Protein AF-A0AAD7MWH5-F1 (afdb_monomer)

InterPro domains:
  IPR001680 WD40 repeat [PF00400] (53-90)
  IPR001680 WD40 repeat [PF00400] (101-133)
  IPR001680 WD40 repeat [PS50082] (58-99)
  IPR001680 WD40 repeat [PS50082] (101-142)
  IPR001680 WD40 repeat [SM00320] (51-90)
  IPR001680 WD40 repeat [SM00320] (94-133)
  IPR001680 WD40 repeat [SM00320] (177-216)
  IPR015943 WD40/YVTN repeat-like-containing domain superfamily [G3DSA:2.130.10.10] (1-97)
  IPR015943 WD40/YVTN repeat-like-containing domain superfamily [G3DSA:2.130.10.10] (98-245)
  IPR019775 WD40 repeat, conserved site [PS00678] (77-91)
  IPR020472 PAC1/LIS1-like, WD-40 repeat [PR00320] (77-91)
  IPR020472 PAC1/LIS1-like, WD-40 repeat [PR00320] (120-134)
  IPR020472 PAC1/LIS1-like, WD-40 repeat [PR00320] (203-217)
  IPR036322 WD40-repeat-containing domain superfamily [SSF50978] (20-236)

Sequence (245 aa):
MDFHRHSTASEAAFTYPINYRRIASVSTSDRNSKMVTSFTDFSMEISDTVTGQLIDRLLGHTDTVNSVAFSVDGTQLVSASSDMTVRLWDMEQVRTRGSPIRGHSGPVMGAAFSSCTRKIASTSLDETIRIWDAGSGNELMLLKQRIPNMGPISFCQEDSKLIFYEDSTLSIFDTETDGVVNIPTPENAGDVFAINWAPEGSLVVINSRDSVRVWNTESKTLVSERYFSNHRLHSFSSDGLRIAS

Radius of gyration: 19.92 Å; Cα contacts (8 Å, |Δi|>4): 648; chains: 1; bounding box: 65×64×47 Å

Nearest PDB structures (foldseek):
  8iw4-assembly1_B  TM=8.156E-01  e=6.076E-15  Homo sapiens
  8qo9-assembly1_F  TM=7.364E-01  e=1.056E-15  Homo sapiens
  3jcr-assembly1_L  TM=7.514E-01  e=7.512E-15  Homo sapiens
  5i2t-assembly1_A  TM=7.400E-01  e=1.850E-14  Saccharomyces cerevisiae
  8j6s-assembly1_L  TM=7.729E-01  e=9.577E-14  Homo sapiens

Secondary structure (DSSP, 8-state):
----------------------EEEEEEETTTTEEEEEETTS-EEEEETTT--EEEEE---SS-EEEEEE-TTSSEEEEEETTS-EEEEETTTTEE-SSPB---SS-EEEEEE-TTSSEEEEEETTSEEEEEETTT--EEEEEE-SSS-EEEEEE-TTSSEEEEEETTEEEEEETTTTEEEEEPPPTT---EEEEEE-TTSSEEEEEESSEEEEEETTTTEEEEEEE-SS----EEBTTS--EE-

Mean predicted aligned error: 9.16 Å

pLDDT: mean 80.54, std 17.55, range [29.27, 98.5]

Organism: NCBI:txid230809

Foldseek 3Di:
DDDDDDDDDDDDDPPPDPDPFDWQEKAAAPQVQWIWTFTQCQKIWIAGNPPRHTDDIEHDGPGGFNEKYAANNRQKMWIFFQSQWIWIAGPVVGYTDDDTQHDGPGGWNEWEAANVRQWMWTDGQSQWIFIAGNNPSHTPDIDHHPAGDWHYKYAQNVNQWIWTDTPQWIWIAGPVPRDIDIQHDPPCPAHWRDKDAALVRQWIWTDHQFKIWIAGPVVSDTPDMDTDPDRDDWYAHNNRPDIDD

Solvent-accessible surface area (backbone atoms only — not comparable to full-atom values): 13197 Å² total; per-residue (Å²): 137,89,80,88,85,88,82,81,89,82,90,82,81,88,72,79,74,85,78,77,77,42,77,52,27,50,24,28,24,78,82,74,42,36,27,40,40,22,17,58,78,19,41,29,40,32,23,35,66,86,78,65,46,80,73,50,69,55,79,79,59,86,28,32,23,40,18,43,26,41,27,65,82,41,50,33,36,36,34,9,12,52,64,24,31,38,40,41,30,34,57,83,78,68,42,73,48,77,72,70,30,71,80,60,87,27,35,19,34,8,28,25,44,24,53,85,54,53,36,32,40,37,23,15,65,59,27,35,39,39,32,28,34,57,88,78,51,44,80,74,44,79,46,79,54,97,54,66,58,42,30,27,36,28,41,29,70,81,57,45,34,37,40,36,36,40,74,81,30,37,37,36,37,30,72,82,76,77,44,79,47,77,39,86,49,63,91,80,63,62,64,58,69,41,51,42,42,31,74,85,60,46,38,35,40,38,35,24,54,45,36,44,37,33,32,31,68,84,81,62,38,81,74,47,76,46,79,46,99,57,81,63,70,66,29,45,30,49,65,42,83,45,80,48,114

Structure (mmCIF, N/CA/C/O backbone):
data_AF-A0AAD7MWH5-F1
#
_entry.id   AF-A0AAD7MWH5-F1
#
loop_
_atom_site.group_PDB
_atom_site.id
_atom_site.type_symbol
_atom_site.label_atom_id
_atom_site.label_alt_id
_atom_site.label_comp_id
_atom_site.label_asym_id
_atom_site.label_entity_id
_atom_site.label_seq_id
_atom_site.pdbx_PDB_ins_code
_atom_site.Cartn_x
_atom_site.Cartn_y
_atom_site.Cartn_z
_atom_site.occupancy
_atom_site.B_iso_or_equiv
_atom_site.auth_seq_id
_atom_site.auth_comp_id
_atom_site.auth_asym_id
_atom_site.auth_atom_id
_atom_site.pdbx_PDB_model_num
ATOM 1 N N . MET A 1 1 ? 44.352 45.866 -9.955 1.00 33.88 1 MET A N 1
ATOM 2 C CA . MET A 1 1 ? 43.446 46.417 -10.975 1.00 33.88 1 MET A CA 1
ATOM 3 C C . MET A 1 1 ? 43.294 45.377 -12.059 1.00 33.88 1 MET A C 1
ATOM 5 O O . MET A 1 1 ? 44.291 44.824 -12.497 1.00 33.88 1 MET A O 1
ATOM 9 N N . ASP A 1 2 ? 42.035 45.157 -12.395 1.00 29.70 2 ASP A N 1
ATOM 10 C CA . ASP A 1 2 ? 41.495 44.608 -13.630 1.00 29.70 2 ASP A CA 1
ATOM 11 C C . ASP A 1 2 ? 41.488 43.108 -13.937 1.00 29.70 2 ASP A C 1
ATOM 13 O O . ASP A 1 2 ? 42.421 42.333 -13.752 1.00 29.70 2 ASP A O 1
ATOM 17 N N . PHE A 1 3 ? 40.279 42.780 -14.379 1.00 31.00 3 PHE A N 1
ATOM 18 C CA . PHE A 1 3 ? 39.606 41.534 -14.666 1.00 31.00 3 PHE A CA 1
ATOM 19 C C . PHE A 1 3 ? 39.794 41.120 -16.136 1.00 31.00 3 PHE A C 1
ATOM 21 O O . PHE A 1 3 ? 40.145 41.944 -16.977 1.00 31.00 3 PHE A O 1
ATOM 28 N N . HIS A 1 4 ? 39.340 39.886 -16.421 1.00 31.48 4 HIS A N 1
ATOM 29 C CA . HIS A 1 4 ? 38.854 39.362 -17.715 1.00 31.48 4 HIS A CA 1
ATOM 30 C C . HIS A 1 4 ? 39.941 38.844 -18.674 1.00 31.48 4 HIS A C 1
ATOM 32 O O . HIS A 1 4 ? 40.912 39.521 -18.955 1.00 31.48 4 HIS A O 1
ATOM 38 N N . ARG A 1 5 ? 39.869 37.637 -19.247 1.00 35.44 5 ARG A N 1
ATOM 39 C CA . ARG A 1 5 ? 38.767 36.736 -19.641 1.00 35.44 5 ARG A CA 1
ATOM 40 C C . ARG A 1 5 ? 39.335 35.311 -19.695 1.00 35.44 5 ARG A C 1
ATOM 42 O O . ARG A 1 5 ? 40.423 35.156 -20.225 1.00 35.44 5 ARG A O 1
ATOM 49 N N . HIS A 1 6 ? 38.556 34.289 -19.345 1.00 33.28 6 HIS A N 1
ATOM 50 C CA . HIS A 1 6 ? 38.530 33.073 -20.163 1.00 33.28 6 HIS A CA 1
ATOM 51 C C . HIS A 1 6 ? 37.113 32.504 -20.218 1.00 33.28 6 HIS A C 1
ATOM 53 O O . HIS A 1 6 ? 36.421 32.364 -19.214 1.00 33.28 6 HIS A O 1
ATOM 59 N N . SER A 1 7 ? 36.696 32.286 -21.459 1.00 36.31 7 SER A N 1
ATOM 60 C CA . SER A 1 7 ? 35.393 31.849 -21.928 1.00 36.31 7 SER A CA 1
ATOM 61 C C . SER A 1 7 ? 35.413 30.338 -22.154 1.00 36.31 7 SER A C 1
ATOM 63 O O . SER A 1 7 ? 36.351 29.832 -22.759 1.00 36.31 7 SER A O 1
ATOM 65 N N . THR A 1 8 ? 34.321 29.698 -21.726 1.00 34.22 8 THR A N 1
ATOM 66 C CA . THR A 1 8 ? 33.618 28.538 -22.316 1.00 34.22 8 THR A CA 1
ATOM 67 C C . THR A 1 8 ? 34.317 27.178 -22.473 1.00 34.22 8 THR A C 1
ATOM 69 O O . THR A 1 8 ? 35.089 26.963 -23.398 1.00 34.22 8 THR A O 1
ATOM 72 N N . ALA A 1 9 ? 33.834 26.256 -21.627 1.00 35.59 9 ALA A N 1
ATOM 73 C CA . ALA A 1 9 ? 33.312 24.909 -21.911 1.00 35.59 9 ALA A CA 1
ATOM 74 C C . ALA A 1 9 ? 34.219 23.830 -22.541 1.00 35.59 9 ALA A C 1
ATOM 76 O O . ALA A 1 9 ? 34.573 23.894 -23.711 1.00 35.59 9 ALA A O 1
ATOM 77 N N . SER A 1 10 ? 34.385 22.716 -21.817 1.00 30.84 10 SER A N 1
ATOM 78 C CA . SER A 1 10 ? 33.734 21.459 -22.225 1.00 30.84 10 SER A CA 1
ATOM 79 C C . SER A 1 10 ? 33.518 20.535 -21.021 1.00 30.84 10 SER A C 1
ATOM 81 O O . SER A 1 10 ? 34.362 20.430 -20.131 1.00 30.84 10 SER A O 1
ATOM 83 N N . GLU A 1 11 ? 32.325 19.946 -20.993 1.00 35.97 11 GLU A N 1
ATOM 84 C CA . GLU A 1 11 ? 31.853 18.909 -20.083 1.00 35.97 11 GLU A CA 1
ATOM 85 C C . GLU A 1 11 ? 32.693 17.632 -20.178 1.00 35.97 11 GLU A C 1
ATOM 87 O O . GLU A 1 11 ? 33.067 17.209 -21.269 1.00 35.97 11 GLU A O 1
ATOM 92 N N . ALA A 1 12 ? 32.895 16.971 -19.039 1.00 29.84 12 ALA A N 1
ATOM 93 C CA . ALA A 1 12 ? 32.342 15.639 -18.770 1.00 29.84 12 ALA A CA 1
ATOM 94 C C . ALA A 1 12 ? 32.958 15.103 -17.471 1.00 29.84 12 ALA A C 1
ATOM 96 O O . ALA A 1 12 ? 33.952 14.381 -17.478 1.00 29.84 12 ALA A O 1
ATOM 97 N N . ALA A 1 13 ? 32.349 15.442 -16.336 1.00 30.33 13 ALA A N 1
ATOM 98 C CA . ALA A 1 13 ? 32.537 14.677 -15.113 1.00 30.33 13 ALA A CA 1
ATOM 99 C C . ALA A 1 13 ? 31.318 13.762 -14.961 1.00 30.33 13 ALA A C 1
ATOM 101 O O . ALA A 1 13 ? 30.285 14.166 -14.431 1.00 30.33 13 ALA A O 1
ATOM 102 N N . PHE A 1 14 ? 31.423 12.526 -15.460 1.00 36.66 14 PHE A N 1
ATOM 103 C CA . PHE A 1 14 ? 30.533 11.444 -15.039 1.00 36.66 14 PHE A CA 1
ATOM 104 C C . PHE A 1 14 ? 30.852 11.103 -13.582 1.00 36.66 14 PHE A C 1
ATOM 106 O O . PHE A 1 14 ? 31.601 10.176 -13.282 1.00 36.66 14 PHE A O 1
ATOM 113 N N . THR A 1 15 ? 30.292 11.874 -12.660 1.00 29.27 15 THR A N 1
ATOM 114 C CA . THR A 1 15 ? 30.153 11.466 -11.263 1.00 29.27 15 THR A CA 1
ATOM 115 C C . THR A 1 15 ? 28.800 10.789 -11.131 1.00 29.27 15 THR A C 1
ATOM 117 O O . THR A 1 15 ? 27.782 11.456 -10.977 1.00 29.27 15 THR A O 1
ATOM 120 N N . TYR A 1 16 ? 28.781 9.458 -11.230 1.00 34.34 16 TYR A N 1
ATOM 121 C CA . TYR A 1 16 ? 27.647 8.668 -10.755 1.00 34.34 16 TYR A CA 1
ATOM 122 C C . TYR A 1 16 ? 27.524 8.911 -9.243 1.00 34.34 16 TYR A C 1
ATOM 124 O O . TYR A 1 16 ? 28.472 8.591 -8.517 1.00 34.34 16 TYR A O 1
ATOM 132 N N . PRO A 1 17 ? 26.425 9.498 -8.735 1.00 37.31 17 PRO A N 1
ATOM 133 C CA . PRO A 1 17 ? 26.238 9.624 -7.302 1.00 37.31 17 PRO A CA 1
ATOM 134 C C . PRO A 1 17 ? 26.076 8.223 -6.714 1.00 37.31 17 PRO A C 1
ATOM 136 O O . PRO A 1 17 ? 25.443 7.349 -7.304 1.00 37.31 17 PRO A O 1
ATOM 139 N N . ILE A 1 18 ? 26.668 8.006 -5.548 1.00 42.44 18 ILE A N 1
ATOM 140 C CA . ILE A 1 18 ? 26.538 6.785 -4.759 1.00 42.44 18 ILE A CA 1
ATOM 141 C C . ILE A 1 18 ? 25.042 6.597 -4.442 1.00 42.44 18 ILE A C 1
ATOM 143 O O . ILE A 1 18 ? 24.503 7.271 -3.566 1.00 42.44 18 ILE A O 1
ATOM 147 N N . ASN A 1 19 ? 24.357 5.726 -5.191 1.00 46.62 19 ASN A N 1
ATOM 148 C CA . ASN A 1 19 ? 22.944 5.403 -4.990 1.00 46.62 19 ASN A CA 1
ATOM 149 C C . ASN A 1 19 ? 22.777 4.647 -3.665 1.00 46.62 19 ASN A C 1
ATOM 151 O O . ASN A 1 19 ? 22.918 3.424 -3.612 1.00 46.62 19 ASN A O 1
ATOM 155 N N . TYR A 1 20 ? 22.453 5.360 -2.586 1.00 53.47 20 TYR A N 1
ATOM 156 C CA . TYR A 1 20 ? 21.911 4.731 -1.386 1.00 53.47 20 TYR A CA 1
ATOM 157 C C . TYR A 1 20 ? 20.500 4.245 -1.704 1.00 53.47 20 TYR A C 1
ATOM 159 O O . TYR A 1 20 ? 19.526 4.993 -1.634 1.00 53.47 20 TYR A O 1
ATOM 167 N N . ARG A 1 21 ? 20.407 2.977 -2.094 1.00 76.06 21 ARG A N 1
ATOM 168 C CA . ARG A 1 21 ? 19.153 2.270 -2.324 1.00 76.06 21 ARG A CA 1
ATOM 169 C C . ARG A 1 21 ? 18.437 2.077 -0.985 1.00 76.06 21 ARG A C 1
ATOM 171 O O . ARG A 1 21 ? 18.663 1.095 -0.280 1.00 76.06 21 ARG A O 1
ATOM 178 N N . ARG A 1 22 ? 17.636 3.067 -0.591 1.00 83.81 22 ARG A N 1
ATOM 179 C CA . ARG A 1 22 ? 16.904 3.069 0.677 1.00 83.81 22 ARG A CA 1
ATOM 180 C C . ARG A 1 22 ? 15.570 2.355 0.490 1.00 83.81 22 ARG A C 1
ATOM 182 O O . ARG A 1 22 ? 14.860 2.613 -0.478 1.00 83.81 22 ARG A O 1
ATOM 189 N N . ILE A 1 23 ? 15.235 1.482 1.436 1.00 85.19 23 ILE A N 1
ATOM 190 C CA . ILE A 1 23 ? 13.915 0.856 1.512 1.00 85.19 23 ILE A CA 1
ATOM 191 C C . ILE A 1 23 ? 12.903 1.919 1.941 1.00 85.19 23 ILE A C 1
ATOM 193 O O . ILE A 1 23 ? 13.122 2.623 2.931 1.00 85.19 23 ILE A O 1
ATOM 197 N N . ALA A 1 24 ? 11.822 2.037 1.180 1.00 85.38 24 ALA A N 1
ATOM 198 C CA . ALA A 1 24 ? 10.716 2.941 1.469 1.00 85.38 24 ALA A CA 1
ATOM 199 C C . ALA A 1 24 ? 9.560 2.201 2.156 1.00 85.38 24 ALA A C 1
ATOM 201 O O . ALA A 1 24 ? 9.047 2.675 3.165 1.00 85.38 24 ALA A O 1
ATOM 202 N N . SER A 1 25 ? 9.200 1.014 1.665 1.00 85.12 25 SER A N 1
ATOM 203 C CA . SER A 1 25 ? 8.112 0.205 2.211 1.00 85.12 25 SER A CA 1
ATOM 204 C C . SER A 1 25 ? 8.357 -1.285 1.977 1.00 85.12 25 SER A C 1
ATOM 206 O O . SER A 1 25 ? 9.122 -1.679 1.096 1.00 85.12 25 SER A O 1
ATOM 208 N N . VAL A 1 26 ? 7.715 -2.119 2.792 1.00 86.75 26 VAL A N 1
ATOM 209 C CA . VAL A 1 26 ? 7.732 -3.578 2.677 1.00 86.75 26 VAL A CA 1
ATOM 210 C C . VAL A 1 26 ? 6.315 -4.089 2.905 1.00 86.75 26 VAL A C 1
ATOM 212 O O . VAL A 1 26 ? 5.630 -3.607 3.808 1.00 86.75 26 VAL A O 1
ATOM 215 N N . SER A 1 27 ? 5.890 -5.092 2.140 1.00 87.25 27 SER A N 1
ATOM 216 C CA . SER A 1 27 ? 4.637 -5.823 2.353 1.00 87.25 27 SER A CA 1
ATOM 217 C C . SER A 1 27 ? 4.867 -7.321 2.179 1.00 87.25 27 SER A C 1
ATOM 219 O O . SER A 1 27 ? 5.649 -7.724 1.318 1.00 87.25 27 SER A O 1
ATOM 221 N N . THR A 1 28 ? 4.200 -8.153 2.977 1.00 86.25 28 THR A N 1
ATOM 222 C CA . THR A 1 28 ? 4.289 -9.615 2.888 1.00 86.25 28 THR A CA 1
ATOM 223 C C . THR A 1 28 ? 2.922 -10.243 2.646 1.00 86.25 28 THR A C 1
ATOM 225 O O . THR A 1 28 ? 1.895 -9.760 3.123 1.00 86.25 28 THR A O 1
ATOM 228 N N . SER A 1 29 ? 2.911 -11.347 1.902 1.00 86.50 29 SER A N 1
ATOM 229 C CA . SER A 1 29 ? 1.740 -12.194 1.720 1.00 86.50 29 SER A CA 1
ATOM 230 C C . SER A 1 29 ? 2.033 -13.594 2.240 1.00 86.50 29 SER A C 1
ATOM 232 O O . SER A 1 29 ? 2.882 -14.325 1.725 1.00 86.50 29 SER A O 1
ATOM 234 N N . ASP A 1 30 ? 1.274 -13.986 3.257 1.00 75.50 30 ASP A N 1
ATOM 235 C CA . ASP A 1 30 ? 1.414 -15.295 3.894 1.00 75.50 30 ASP A CA 1
ATOM 236 C C . ASP A 1 30 ? 0.888 -16.429 3.008 1.00 75.50 30 ASP A C 1
ATOM 238 O O . ASP A 1 30 ? 1.299 -17.579 3.155 1.00 75.50 30 ASP A O 1
ATOM 242 N N . ARG A 1 31 ? 0.013 -16.112 2.046 1.00 81.88 31 ARG A N 1
ATOM 243 C CA . ARG A 1 31 ? -0.599 -17.099 1.151 1.00 81.88 31 ARG A CA 1
ATOM 244 C C . ARG A 1 31 ? 0.391 -17.682 0.146 1.00 81.88 31 ARG A C 1
ATOM 246 O O . ARG A 1 31 ? 0.274 -18.848 -0.217 1.00 81.88 31 ARG A O 1
ATOM 253 N N . ASN A 1 32 ? 1.320 -16.865 -0.341 1.00 83.06 32 ASN A N 1
ATOM 254 C CA . ASN A 1 32 ? 2.271 -17.251 -1.385 1.00 83.06 32 ASN A CA 1
ATOM 255 C C . ASN A 1 32 ? 3.734 -17.167 -0.926 1.00 83.06 32 ASN A C 1
ATOM 257 O O . ASN A 1 32 ? 4.625 -17.343 -1.753 1.00 83.06 32 ASN A O 1
ATOM 261 N N . SER A 1 33 ? 3.970 -16.906 0.366 1.00 88.00 33 SER A N 1
ATOM 262 C CA . SER A 1 33 ? 5.303 -16.746 0.958 1.00 88.00 33 SER A CA 1
ATOM 263 C C . SER A 1 33 ? 6.164 -15.706 0.232 1.00 88.00 33 SER A C 1
ATOM 265 O O . SER A 1 33 ? 7.379 -15.853 0.144 1.00 88.00 33 SER A O 1
ATOM 267 N N . LYS A 1 34 ? 5.548 -14.639 -0.297 1.00 91.06 34 LYS A N 1
ATOM 268 C CA . LYS A 1 34 ? 6.260 -13.546 -0.971 1.00 91.06 34 LYS A CA 1
ATOM 269 C C . LYS A 1 34 ? 6.298 -12.290 -0.114 1.00 91.06 34 LYS A C 1
ATOM 271 O O . LYS A 1 34 ? 5.353 -11.950 0.594 1.00 91.06 34 LYS A O 1
ATOM 276 N N . MET A 1 35 ? 7.394 -11.565 -0.245 1.00 92.50 35 MET A N 1
ATOM 277 C CA . MET A 1 35 ? 7.607 -10.220 0.262 1.00 92.50 35 MET A CA 1
ATOM 278 C C . MET A 1 35 ? 7.880 -9.299 -0.917 1.00 92.50 35 MET A C 1
ATOM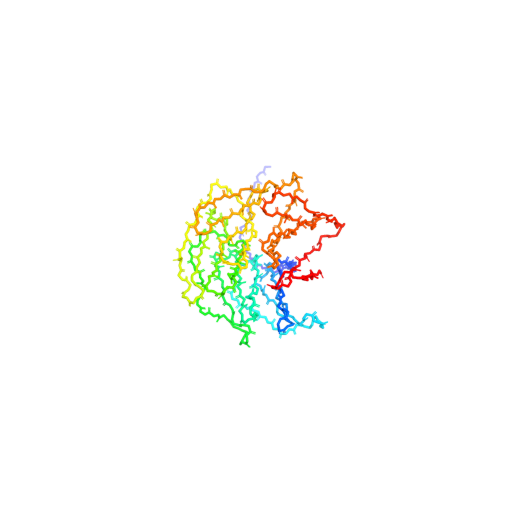 280 O O . MET A 1 35 ? 8.613 -9.680 -1.828 1.00 92.50 35 MET A O 1
ATOM 284 N N . VAL A 1 36 ? 7.331 -8.090 -0.890 1.00 93.94 36 VAL A N 1
ATOM 285 C CA . VAL A 1 36 ? 7.717 -7.018 -1.804 1.00 93.94 36 VAL A CA 1
ATOM 286 C C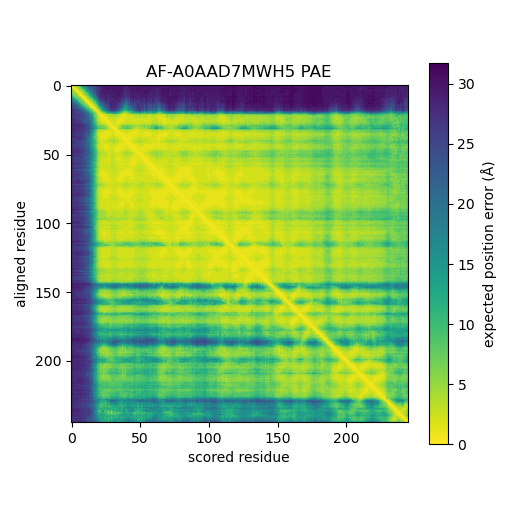 . VAL A 1 36 ? 8.346 -5.893 -1.011 1.00 93.94 36 VAL A C 1
ATOM 288 O O . VAL A 1 36 ? 7.750 -5.390 -0.063 1.00 93.94 36 VAL A O 1
ATOM 291 N N . THR A 1 37 ? 9.534 -5.491 -1.440 1.00 91.44 37 THR A N 1
ATOM 292 C CA . THR A 1 37 ? 10.278 -4.355 -0.899 1.00 91.44 37 THR A CA 1
ATOM 293 C C . THR A 1 37 ? 10.331 -3.265 -1.954 1.00 91.44 37 THR A C 1
ATOM 295 O O . THR A 1 37 ? 10.708 -3.531 -3.096 1.00 91.44 37 THR A O 1
ATOM 298 N N . SER A 1 38 ? 9.967 -2.042 -1.583 1.00 92.06 38 SER A N 1
ATOM 299 C CA . SER A 1 38 ? 10.018 -0.867 -2.448 1.00 92.06 38 SER A CA 1
ATOM 300 C C . SER A 1 38 ? 11.182 0.047 -2.081 1.00 92.06 38 SER A C 1
ATOM 302 O O . SER A 1 38 ? 11.616 0.098 -0.925 1.00 92.06 38 SER A O 1
ATOM 304 N N . PHE A 1 39 ? 11.700 0.772 -3.071 1.00 90.88 39 PHE A N 1
ATOM 305 C CA . PHE A 1 39 ? 12.936 1.532 -2.928 1.00 90.88 39 PHE A CA 1
ATOM 306 C C . PHE A 1 39 ? 12.819 2.970 -3.444 1.00 90.88 39 PHE A C 1
ATOM 308 O O . PHE A 1 39 ? 11.965 3.313 -4.268 1.00 90.88 39 PHE A O 1
ATOM 315 N N . THR A 1 40 ? 13.743 3.815 -2.985 1.00 89.62 40 THR A N 1
ATOM 316 C CA . THR A 1 40 ? 13.899 5.204 -3.451 1.00 89.62 40 THR A CA 1
ATOM 317 C C . THR A 1 40 ? 14.475 5.328 -4.860 1.00 89.62 40 THR A C 1
ATOM 319 O O . THR A 1 40 ? 14.466 6.415 -5.419 1.00 89.62 40 THR A O 1
ATOM 322 N N . ASP A 1 41 ? 14.961 4.233 -5.450 1.00 89.88 41 ASP A N 1
ATOM 323 C CA . ASP A 1 41 ? 15.450 4.167 -6.836 1.00 89.88 41 ASP A CA 1
ATOM 324 C C . ASP A 1 41 ? 14.374 3.693 -7.832 1.00 89.88 41 ASP A C 1
ATOM 326 O O . ASP A 1 41 ? 14.688 3.269 -8.943 1.00 89.88 41 ASP A O 1
ATOM 330 N N . PHE A 1 42 ? 13.104 3.757 -7.415 1.00 92.75 42 PHE A N 1
ATOM 331 C CA . PHE A 1 42 ? 11.904 3.510 -8.227 1.00 92.75 42 PHE A CA 1
ATOM 332 C C . PHE A 1 42 ? 11.644 2.019 -8.488 1.00 92.75 42 PHE A C 1
ATOM 334 O O . PHE A 1 42 ? 10.623 1.645 -9.070 1.00 92.75 42 PHE A O 1
ATOM 341 N N . SER A 1 43 ? 12.560 1.157 -8.041 1.00 91.94 43 SER A N 1
ATOM 342 C CA . SER A 1 43 ? 12.436 -0.288 -8.151 1.00 91.94 43 SER A CA 1
ATOM 343 C C . SER A 1 43 ? 11.593 -0.876 -7.021 1.00 91.94 43 SER A C 1
ATOM 345 O O . SER A 1 43 ? 11.455 -0.308 -5.932 1.00 91.94 43 SER A O 1
ATOM 347 N N . MET A 1 44 ? 11.059 -2.067 -7.277 1.00 95.81 44 MET A N 1
ATOM 348 C CA . MET A 1 44 ? 10.591 -2.967 -6.233 1.00 95.81 44 MET A CA 1
ATOM 349 C C . MET A 1 44 ? 11.135 -4.371 -6.487 1.00 95.81 44 MET A C 1
ATOM 351 O O . MET A 1 44 ? 11.293 -4.792 -7.636 1.00 95.81 44 MET A O 1
ATOM 355 N N . GLU A 1 45 ? 11.408 -5.101 -5.412 1.00 95.69 45 GLU A N 1
ATOM 356 C CA . GLU A 1 45 ? 11.908 -6.476 -5.449 1.00 95.69 45 GLU A CA 1
ATOM 357 C C . GLU A 1 45 ? 10.935 -7.420 -4.761 1.00 95.69 45 GLU A C 1
ATOM 359 O O . GLU A 1 45 ? 10.436 -7.121 -3.679 1.00 95.69 45 GLU A O 1
ATOM 364 N N . ILE A 1 46 ? 10.711 -8.573 -5.386 1.00 95.88 46 ILE A N 1
ATOM 365 C CA . ILE A 1 46 ? 9.949 -9.685 -4.832 1.00 95.88 46 ILE A CA 1
ATOM 366 C C . ILE A 1 46 ? 10.941 -10.686 -4.260 1.00 95.88 46 ILE A C 1
ATOM 368 O O . ILE A 1 46 ? 11.840 -11.125 -4.971 1.00 95.88 46 ILE A O 1
ATOM 372 N N . SER A 1 47 ? 10.770 -11.074 -3.003 1.00 94.06 47 SER A N 1
ATOM 373 C CA . SER A 1 47 ? 11.604 -12.075 -2.335 1.00 94.06 47 SER A CA 1
ATOM 374 C C . SER A 1 47 ? 10.746 -13.137 -1.657 1.00 94.06 47 SER A C 1
ATOM 376 O O . SER A 1 47 ? 9.596 -12.878 -1.312 1.00 94.06 47 SER A O 1
ATOM 378 N N . ASP A 1 48 ? 11.297 -14.325 -1.453 1.00 91.62 48 ASP A N 1
ATOM 379 C CA . ASP A 1 48 ? 10.666 -15.376 -0.656 1.00 91.62 48 ASP A CA 1
ATOM 380 C C . ASP A 1 48 ? 10.787 -15.052 0.845 1.00 91.62 48 ASP A C 1
ATOM 382 O O . ASP A 1 48 ? 11.865 -14.694 1.324 1.00 91.62 48 ASP A O 1
ATOM 386 N N . THR A 1 49 ? 9.691 -15.150 1.602 1.00 85.69 49 THR A N 1
ATOM 387 C CA . THR A 1 49 ? 9.650 -14.760 3.026 1.00 85.69 49 THR A CA 1
ATOM 388 C C . THR A 1 49 ? 10.384 -15.733 3.942 1.00 85.69 49 THR A C 1
ATOM 390 O O . THR A 1 49 ? 10.723 -15.365 5.065 1.00 85.69 49 THR A O 1
ATOM 393 N N . VAL A 1 50 ? 10.629 -16.966 3.492 1.00 87.25 50 VAL A N 1
ATOM 394 C CA . VAL A 1 50 ? 11.255 -18.020 4.302 1.00 87.25 50 VAL A CA 1
ATOM 395 C C . VAL A 1 50 ? 12.768 -18.025 4.105 1.00 87.25 50 VAL A C 1
ATOM 397 O O . VAL A 1 50 ? 13.532 -18.115 5.063 1.00 87.25 50 VAL A O 1
ATOM 400 N N . THR A 1 51 ? 13.207 -17.932 2.857 1.00 89.19 51 THR A N 1
ATOM 401 C CA . THR A 1 51 ? 14.610 -18.038 2.444 1.00 89.19 51 THR A CA 1
ATOM 402 C C . THR A 1 51 ? 15.276 -16.678 2.261 1.00 89.19 51 THR A C 1
ATOM 404 O O . THR A 1 51 ? 16.504 -16.599 2.264 1.00 89.19 51 THR A O 1
ATOM 407 N N . GLY A 1 52 ? 14.493 -15.608 2.079 1.00 85.81 52 GLY A N 1
ATOM 408 C CA . GLY A 1 52 ? 14.994 -14.277 1.730 1.00 85.81 52 GLY A CA 1
ATOM 409 C C . GLY A 1 52 ? 15.533 -14.175 0.301 1.00 85.81 52 GLY A C 1
ATOM 410 O O . GLY A 1 52 ? 16.151 -13.171 -0.049 1.00 85.81 52 GLY A O 1
ATOM 411 N N . GLN A 1 53 ? 15.345 -15.205 -0.530 1.00 91.69 53 GLN A N 1
ATOM 412 C CA . GLN A 1 53 ? 15.872 -15.222 -1.889 1.00 91.69 53 GLN A CA 1
ATOM 413 C C . GLN A 1 53 ? 15.090 -14.261 -2.792 1.00 91.69 53 GLN A C 1
ATOM 415 O O . GLN A 1 53 ? 13.860 -14.290 -2.813 1.00 91.69 53 GLN A O 1
ATOM 420 N N . LEU A 1 54 ? 15.807 -13.450 -3.579 1.00 94.56 54 LEU A N 1
ATOM 421 C CA . LEU A 1 54 ? 15.217 -12.620 -4.630 1.00 94.56 54 LEU A CA 1
ATOM 422 C C . LEU A 1 54 ? 14.562 -13.513 -5.696 1.00 94.56 54 LEU A C 1
ATOM 424 O O . LEU A 1 54 ? 15.229 -14.362 -6.289 1.00 94.56 54 LEU A O 1
ATOM 428 N N . ILE A 1 55 ? 13.274 -13.288 -5.942 1.00 95.19 55 ILE A N 1
ATOM 429 C CA . ILE A 1 55 ? 12.463 -13.987 -6.943 1.00 95.19 55 ILE A CA 1
ATOM 430 C C . ILE A 1 55 ? 12.429 -13.180 -8.242 1.00 95.19 55 ILE A C 1
ATOM 432 O O . ILE A 1 55 ? 12.733 -13.720 -9.300 1.00 95.19 55 ILE A O 1
ATOM 436 N N . ASP A 1 56 ? 12.046 -11.900 -8.170 1.00 95.69 56 ASP A N 1
ATOM 437 C CA . ASP A 1 56 ? 11.854 -11.054 -9.355 1.00 95.69 56 ASP A CA 1
ATOM 438 C C . ASP A 1 56 ? 11.848 -9.552 -9.008 1.00 95.69 56 ASP A C 1
ATOM 440 O O . ASP A 1 56 ? 11.974 -9.162 -7.842 1.00 95.69 56 ASP A O 1
ATOM 444 N N . ARG A 1 57 ? 11.686 -8.692 -10.019 1.00 94.44 57 ARG A N 1
ATOM 445 C CA . ARG A 1 57 ? 11.597 -7.232 -9.904 1.00 94.44 57 ARG A CA 1
ATOM 446 C C . ARG A 1 57 ? 10.341 -6.692 -10.570 1.00 94.44 57 ARG A C 1
ATOM 448 O O . ARG A 1 57 ? 10.007 -7.057 -11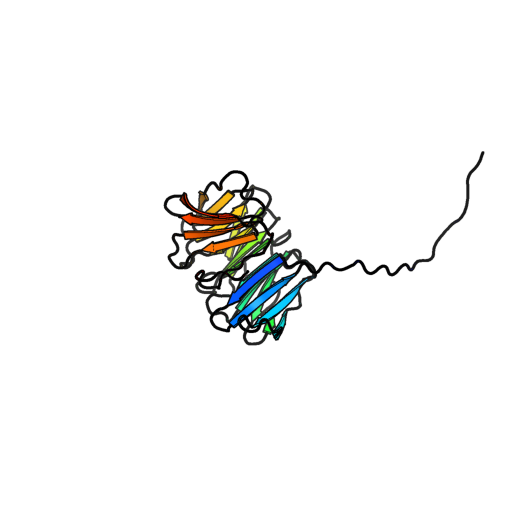.691 1.00 94.44 57 ARG A O 1
ATOM 455 N N . LEU A 1 58 ? 9.700 -5.729 -9.915 1.00 95.81 58 LEU A N 1
ATOM 456 C CA . LEU A 1 58 ? 8.606 -4.960 -10.503 1.00 95.81 58 LEU A CA 1
ATOM 457 C C . LEU A 1 58 ? 9.150 -3.598 -10.940 1.00 95.81 58 LEU A C 1
ATOM 459 O O . LEU A 1 58 ? 9.612 -2.803 -10.119 1.00 95.81 58 LEU A O 1
ATOM 463 N N . LEU A 1 59 ? 9.117 -3.347 -12.249 1.00 93.62 59 LEU A N 1
ATOM 464 C CA . LEU A 1 59 ? 9.623 -2.124 -12.869 1.00 93.62 59 LEU A CA 1
ATOM 465 C C . LEU A 1 59 ? 8.480 -1.357 -13.530 1.00 93.62 59 LEU A C 1
ATOM 467 O O . LEU A 1 59 ? 7.585 -1.946 -14.136 1.00 93.62 59 LEU A O 1
ATOM 471 N N . GLY A 1 60 ? 8.523 -0.030 -13.442 1.00 93.94 60 GLY A N 1
ATOM 472 C CA . GLY A 1 60 ? 7.589 0.821 -14.173 1.00 93.94 60 GLY A CA 1
ATOM 473 C C . GLY A 1 60 ? 7.368 2.195 -13.558 1.00 93.94 60 GLY A C 1
ATOM 474 O O . GLY A 1 60 ? 7.060 3.119 -14.309 1.00 93.94 60 GLY A O 1
ATOM 475 N N . HIS A 1 61 ? 7.516 2.338 -12.238 1.00 97.38 61 HIS A N 1
ATOM 476 C CA . HIS A 1 61 ? 7.519 3.651 -11.596 1.00 97.38 61 HIS A CA 1
ATOM 477 C C . HIS A 1 61 ? 8.711 4.488 -12.068 1.00 97.38 61 HIS A C 1
ATOM 479 O O . HIS A 1 61 ? 9.763 3.947 -12.413 1.00 97.38 61 HIS A O 1
ATOM 485 N N . THR A 1 62 ? 8.522 5.805 -12.115 1.00 97.06 62 THR A N 1
ATOM 486 C CA . THR A 1 62 ? 9.546 6.759 -12.586 1.00 97.06 62 THR A CA 1
ATOM 487 C C . THR A 1 62 ? 10.075 7.664 -11.479 1.00 97.06 62 THR A C 1
ATOM 489 O O . THR A 1 62 ? 10.856 8.567 -11.758 1.00 97.06 62 THR A O 1
ATOM 492 N N . ASP A 1 63 ? 9.626 7.439 -10.247 1.00 96.75 63 ASP A N 1
ATOM 493 C CA . ASP A 1 63 ? 10.097 8.104 -9.038 1.00 96.75 63 ASP A CA 1
ATOM 494 C C . ASP A 1 63 ? 9.932 7.149 -7.834 1.00 96.75 63 ASP A C 1
ATOM 496 O O . ASP A 1 63 ? 9.470 6.012 -7.983 1.00 96.75 63 ASP A O 1
ATOM 500 N N . THR A 1 64 ? 10.340 7.585 -6.642 1.00 94.31 64 THR A N 1
ATOM 501 C CA . THR A 1 64 ? 10.360 6.814 -5.392 1.00 94.31 64 THR A CA 1
ATOM 502 C C . THR A 1 64 ? 9.050 6.067 -5.191 1.00 94.31 64 THR A C 1
ATOM 504 O O . THR A 1 64 ? 7.974 6.654 -5.309 1.00 94.31 64 THR A O 1
ATOM 507 N N . VAL A 1 65 ? 9.129 4.775 -4.869 1.00 95.81 65 VAL A N 1
ATOM 508 C CA . VAL A 1 65 ? 7.946 3.971 -4.544 1.00 95.81 65 VAL A CA 1
ATOM 509 C C . VAL A 1 65 ? 7.719 4.029 -3.038 1.00 95.81 65 VAL A C 1
ATOM 511 O O . VAL A 1 65 ? 8.324 3.271 -2.280 1.00 95.81 65 VAL A O 1
ATOM 514 N N . ASN A 1 66 ? 6.864 4.955 -2.609 1.00 92.44 66 ASN A N 1
ATOM 515 C CA . ASN A 1 66 ? 6.649 5.297 -1.204 1.00 92.44 66 ASN A CA 1
ATOM 516 C C . ASN A 1 66 ? 5.943 4.190 -0.414 1.00 92.44 66 ASN A C 1
ATOM 518 O O . ASN A 1 66 ? 6.207 4.023 0.773 1.00 92.44 66 ASN A O 1
ATOM 522 N N . SER A 1 67 ? 5.059 3.424 -1.057 1.00 93.31 67 SER A N 1
ATOM 523 C CA . SER A 1 67 ? 4.239 2.416 -0.382 1.00 93.31 67 SER A CA 1
ATOM 524 C C . SER A 1 67 ? 3.923 1.241 -1.302 1.00 93.31 67 SER A C 1
ATOM 526 O O . SER A 1 67 ? 3.713 1.425 -2.504 1.00 93.31 67 SER A O 1
ATOM 528 N N . VAL A 1 68 ? 3.896 0.039 -0.724 1.00 94.19 68 VAL A N 1
ATOM 529 C CA . VAL A 1 68 ? 3.420 -1.195 -1.357 1.00 94.19 68 VAL A CA 1
ATOM 530 C C . VAL A 1 68 ? 2.493 -1.945 -0.408 1.00 94.19 68 VAL A C 1
ATOM 532 O O . VAL A 1 68 ? 2.744 -1.982 0.795 1.00 94.19 68 VAL A O 1
ATOM 535 N N . ALA A 1 69 ? 1.448 -2.571 -0.945 1.00 92.19 69 ALA A N 1
ATOM 536 C CA . ALA A 1 69 ? 0.532 -3.402 -0.170 1.00 92.19 69 ALA A CA 1
ATOM 537 C C . ALA A 1 69 ? 0.018 -4.584 -0.999 1.00 92.19 69 ALA A C 1
ATOM 539 O O . ALA A 1 69 ? -0.473 -4.411 -2.118 1.00 92.19 69 ALA A O 1
ATOM 540 N N . PHE A 1 70 ? 0.118 -5.793 -0.448 1.00 91.50 70 PHE A N 1
ATOM 541 C CA . PHE A 1 70 ? -0.547 -6.968 -1.005 1.00 91.50 70 PHE A CA 1
ATOM 542 C C . PHE A 1 70 ? -2.062 -6.891 -0.812 1.00 91.50 70 PHE A C 1
ATOM 544 O O . PHE A 1 70 ? -2.554 -6.371 0.189 1.00 91.50 70 PHE A O 1
ATOM 551 N N . SER A 1 71 ? -2.809 -7.457 -1.756 1.00 90.50 71 SER A N 1
ATOM 552 C CA . SER A 1 71 ? -4.200 -7.825 -1.513 1.00 90.50 71 SER A CA 1
ATOM 553 C C . SER A 1 71 ? -4.272 -8.954 -0.479 1.00 90.50 71 SER A C 1
ATOM 555 O O . SER A 1 71 ? -3.348 -9.760 -0.359 1.00 90.50 71 SER A O 1
ATOM 557 N N . VAL A 1 72 ? -5.391 -9.052 0.247 1.00 83.31 72 VAL A N 1
ATOM 558 C CA . VAL A 1 72 ? -5.611 -10.100 1.267 1.00 83.31 72 VAL A CA 1
ATOM 559 C C . VAL A 1 72 ? -5.441 -11.504 0.679 1.00 83.31 72 VAL A C 1
ATOM 561 O O . VAL A 1 72 ? -4.885 -12.400 1.310 1.00 83.31 72 VAL A O 1
ATOM 564 N N . ASP A 1 73 ? -5.883 -11.692 -0.563 1.00 86.06 73 ASP A N 1
ATOM 565 C CA . ASP A 1 73 ? -5.766 -12.954 -1.282 1.00 86.06 73 ASP A CA 1
ATOM 566 C C . ASP A 1 73 ? -4.362 -13.189 -1.881 1.00 86.06 73 ASP A C 1
ATOM 568 O O . ASP A 1 73 ? -4.129 -14.243 -2.465 1.00 86.06 73 ASP A O 1
ATOM 572 N N . GLY A 1 74 ? -3.426 -12.244 -1.754 1.00 89.12 74 GLY A N 1
ATOM 573 C CA . GLY A 1 74 ? -2.043 -12.342 -2.230 1.00 89.12 74 GLY A CA 1
ATOM 574 C C . GLY A 1 74 ? -1.869 -12.385 -3.751 1.00 89.12 74 GLY A C 1
ATOM 575 O O . GLY A 1 74 ? -0.742 -12.557 -4.221 1.00 89.12 74 GLY A O 1
ATOM 576 N N . THR A 1 75 ? -2.946 -12.261 -4.532 1.00 92.44 75 THR A N 1
ATOM 577 C CA . THR A 1 75 ? -2.887 -12.353 -6.003 1.00 92.44 75 THR A CA 1
ATOM 578 C C . THR A 1 75 ? -2.503 -11.027 -6.649 1.00 92.44 75 THR A C 1
ATOM 580 O O . THR A 1 75 ? -2.049 -10.999 -7.794 1.00 92.44 75 THR A O 1
ATOM 583 N N . GLN A 1 76 ? -2.639 -9.924 -5.913 1.00 94.31 76 GLN A N 1
ATOM 584 C CA . GLN A 1 76 ? -2.376 -8.581 -6.398 1.00 94.31 76 GLN A CA 1
ATOM 585 C C . GLN A 1 76 ? -1.485 -7.801 -5.437 1.00 94.31 76 GLN A C 1
ATOM 587 O O . GLN A 1 76 ? -1.430 -8.061 -4.234 1.00 94.31 76 GLN A O 1
ATOM 592 N N . LEU A 1 77 ? -0.811 -6.799 -5.987 1.00 95.81 77 LEU A N 1
ATOM 593 C CA . LEU A 1 77 ? -0.099 -5.779 -5.232 1.00 95.81 77 LEU A CA 1
ATOM 594 C C . LEU A 1 77 ? -0.544 -4.407 -5.735 1.00 95.81 77 LEU A C 1
ATOM 596 O O . LEU A 1 77 ? -0.765 -4.221 -6.934 1.00 95.81 77 LEU A O 1
ATOM 600 N N . VAL A 1 78 ? -0.650 -3.447 -4.825 1.00 97.31 78 VAL A N 1
ATOM 601 C CA . VAL A 1 78 ? -0.771 -2.030 -5.150 1.00 97.31 78 VAL A CA 1
ATOM 602 C C . VAL A 1 78 ? 0.492 -1.304 -4.711 1.00 97.31 78 VAL A C 1
ATOM 604 O O . VAL A 1 78 ? 1.059 -1.616 -3.665 1.00 97.31 78 VAL A O 1
ATOM 607 N N . SER A 1 79 ? 0.944 -0.346 -5.515 1.00 97.38 79 SER A N 1
ATOM 608 C CA . SER A 1 79 ? 2.056 0.540 -5.175 1.00 97.38 79 SER A CA 1
ATOM 609 C C . SER A 1 79 ? 1.696 2.007 -5.396 1.00 97.38 79 SER A C 1
ATOM 611 O O . SER A 1 79 ? 0.976 2.341 -6.337 1.00 97.38 79 SER A O 1
ATOM 613 N N . ALA A 1 80 ? 2.220 2.876 -4.534 1.00 97.88 80 ALA A N 1
ATOM 614 C CA . ALA A 1 80 ? 2.100 4.331 -4.605 1.00 97.88 80 ALA A CA 1
ATOM 615 C C . ALA A 1 80 ? 3.483 4.974 -4.735 1.00 97.88 80 ALA A C 1
ATOM 617 O O . ALA A 1 80 ? 4.446 4.526 -4.106 1.00 97.88 80 ALA A O 1
ATOM 618 N N . SER A 1 81 ? 3.583 6.025 -5.549 1.00 97.69 81 SER A N 1
ATOM 619 C CA . SER A 1 81 ? 4.863 6.643 -5.885 1.00 97.69 81 SER A CA 1
ATOM 620 C C . SER A 1 81 ? 4.808 8.165 -5.960 1.00 97.69 81 SER A C 1
ATOM 622 O O . SER A 1 81 ? 3.773 8.785 -6.226 1.00 97.69 81 SER A O 1
ATOM 624 N N . SER A 1 82 ? 5.982 8.767 -5.780 1.00 97.31 82 SER A N 1
ATOM 625 C CA . SER A 1 82 ? 6.231 10.182 -6.043 1.00 97.31 82 SER A CA 1
ATOM 626 C C . SER A 1 82 ? 6.022 10.576 -7.510 1.00 97.31 82 SER A C 1
ATOM 628 O O . SER A 1 82 ? 5.854 11.758 -7.792 1.00 97.31 82 SER A O 1
ATOM 630 N N . ASP A 1 83 ? 5.898 9.607 -8.427 1.00 98.12 83 ASP A N 1
ATOM 631 C CA . ASP A 1 83 ? 5.513 9.841 -9.826 1.00 98.12 83 ASP A CA 1
ATOM 632 C C . ASP A 1 83 ? 4.024 10.199 -10.015 1.00 98.12 83 ASP A C 1
ATOM 634 O O . ASP A 1 83 ? 3.540 10.298 -11.147 1.00 98.12 83 ASP A O 1
ATOM 638 N N . MET A 1 84 ? 3.313 10.422 -8.903 1.00 98.38 84 MET A N 1
ATOM 639 C CA . MET A 1 84 ? 1.899 10.800 -8.818 1.00 98.38 84 MET A CA 1
ATOM 640 C C . MET A 1 84 ? 0.937 9.695 -9.272 1.00 98.38 84 MET A C 1
ATOM 642 O O . MET A 1 84 ? -0.241 9.960 -9.526 1.00 98.38 84 MET A O 1
ATOM 646 N N . THR A 1 85 ? 1.416 8.453 -9.393 1.00 98.44 85 THR A N 1
ATOM 647 C CA . THR A 1 85 ? 0.593 7.317 -9.812 1.00 98.44 85 THR A CA 1
ATOM 648 C C . THR A 1 85 ? 0.429 6.271 -8.723 1.00 98.44 85 THR A C 1
ATOM 650 O O . THR A 1 85 ? 1.306 6.037 -7.886 1.00 98.44 85 THR A O 1
ATOM 653 N N . VAL A 1 86 ? -0.716 5.598 -8.797 1.00 98.50 86 VAL A N 1
ATOM 654 C CA . VAL A 1 86 ? -0.940 4.304 -8.160 1.00 98.50 86 VAL A CA 1
ATOM 655 C C . VAL A 1 86 ? -0.852 3.233 -9.242 1.00 98.50 86 VAL A C 1
ATOM 657 O O . VAL A 1 86 ? -1.354 3.418 -10.354 1.00 98.50 86 VAL A O 1
ATOM 660 N N . ARG A 1 87 ? -0.206 2.105 -8.956 1.00 98.19 87 ARG A N 1
ATOM 661 C CA . ARG A 1 87 ? -0.099 0.984 -9.900 1.00 98.19 87 ARG A CA 1
ATOM 662 C C . ARG A 1 87 ? -0.592 -0.305 -9.284 1.00 98.19 87 ARG A C 1
ATOM 664 O O . ARG A 1 87 ? -0.349 -0.566 -8.111 1.00 98.19 87 ARG A O 1
ATOM 671 N N . LEU A 1 88 ? -1.243 -1.110 -10.117 1.00 97.50 88 LEU A N 1
ATOM 672 C CA . LEU A 1 88 ? -1.657 -2.465 -9.789 1.00 97.50 88 LEU A CA 1
ATOM 673 C C . LEU A 1 88 ? -0.746 -3.475 -10.466 1.00 97.50 88 LEU A C 1
ATOM 675 O O . LEU A 1 88 ? -0.341 -3.299 -11.618 1.00 97.50 88 LEU A O 1
ATOM 679 N N . TRP A 1 89 ? -0.472 -4.555 -9.751 1.00 97.12 89 TRP A N 1
ATOM 680 C CA . TRP A 1 89 ? 0.381 -5.639 -10.204 1.00 97.12 89 TRP A CA 1
ATOM 681 C C . TRP A 1 89 ? -0.336 -6.965 -10.010 1.00 97.12 89 TRP A C 1
ATOM 683 O O . TRP A 1 89 ? -0.956 -7.203 -8.976 1.00 97.12 89 TRP A O 1
ATOM 693 N N . ASP A 1 90 ? -0.239 -7.815 -11.021 1.00 94.69 90 ASP A N 1
ATOM 694 C CA . ASP A 1 90 ? -0.599 -9.224 -10.956 1.00 94.69 90 ASP A CA 1
ATOM 695 C C . ASP A 1 90 ? 0.606 -9.988 -10.394 1.00 94.69 90 ASP A C 1
ATOM 697 O O . ASP A 1 90 ? 1.688 -9.966 -10.988 1.00 94.69 90 ASP A O 1
ATOM 701 N N . MET A 1 91 ? 0.430 -10.630 -9.238 1.00 94.31 91 MET A N 1
ATOM 702 C CA . MET A 1 91 ? 1.503 -11.318 -8.508 1.00 94.31 91 MET A CA 1
ATOM 703 C C . MET A 1 91 ? 1.626 -12.804 -8.860 1.00 94.31 91 MET A C 1
ATOM 705 O O . MET A 1 91 ? 2.586 -13.456 -8.426 1.00 94.31 91 MET A O 1
ATOM 709 N N . GLU A 1 92 ? 0.695 -13.337 -9.652 1.00 90.94 92 GLU A N 1
ATOM 710 C CA . GLU A 1 92 ? 0.819 -14.661 -10.265 1.00 90.94 92 GLU A CA 1
ATOM 711 C C . GLU A 1 92 ? 1.713 -14.585 -11.502 1.00 90.94 92 GLU A C 1
ATOM 713 O O . GLU A 1 92 ? 2.608 -15.410 -11.674 1.00 90.94 92 GLU A O 1
ATOM 718 N N . GLN A 1 93 ? 1.511 -13.557 -12.330 1.00 91.06 93 GLN A N 1
ATOM 719 C CA . GLN A 1 93 ? 2.233 -13.362 -13.591 1.00 91.06 93 GLN A CA 1
ATOM 720 C C . GLN A 1 93 ? 3.385 -12.356 -13.493 1.00 91.06 93 GLN A C 1
ATOM 722 O O . GLN A 1 93 ? 4.104 -12.172 -14.471 1.00 91.06 93 GLN A O 1
ATOM 727 N N . VAL A 1 94 ? 3.540 -11.704 -12.337 1.00 93.00 94 VAL A N 1
ATOM 728 C CA . VAL A 1 94 ? 4.593 -10.724 -12.027 1.00 93.00 94 VAL A CA 1
ATOM 729 C C . VAL A 1 94 ? 4.665 -9.620 -13.087 1.00 93.00 94 VAL A C 1
ATOM 731 O O . VAL A 1 94 ? 5.654 -9.429 -13.791 1.00 93.00 94 VAL A O 1
ATOM 734 N N . ARG A 1 95 ? 3.561 -8.886 -13.246 1.00 93.44 95 ARG A N 1
ATOM 735 C CA . ARG A 1 95 ? 3.465 -7.802 -14.239 1.00 93.44 95 ARG A CA 1
ATOM 736 C C . ARG A 1 95 ? 2.481 -6.720 -13.827 1.00 93.44 95 ARG A C 1
ATOM 738 O O . ARG A 1 95 ? 1.604 -6.951 -13.001 1.00 93.44 95 ARG A O 1
ATOM 745 N N . THR A 1 96 ? 2.581 -5.546 -14.446 1.00 94.50 96 THR A N 1
ATOM 746 C CA . THR A 1 96 ? 1.574 -4.489 -14.271 1.00 94.50 96 THR A CA 1
ATOM 747 C C . THR A 1 96 ? 0.211 -4.955 -14.775 1.00 94.50 96 THR A C 1
ATOM 749 O O . THR A 1 96 ? 0.092 -5.447 -15.901 1.00 94.50 96 THR A O 1
ATOM 752 N N . ARG A 1 97 ? -0.826 -4.740 -13.969 1.00 94.31 97 ARG A N 1
ATOM 753 C CA . ARG A 1 97 ? -2.225 -4.963 -14.327 1.00 94.31 97 ARG A CA 1
ATOM 754 C C . ARG A 1 97 ? -2.856 -3.627 -14.723 1.00 94.31 97 ARG A C 1
ATOM 756 O O . ARG A 1 97 ? -3.177 -2.807 -13.872 1.00 94.31 97 ARG A O 1
ATOM 763 N N . GLY A 1 98 ? -3.054 -3.435 -16.026 1.00 92.69 98 GLY A N 1
ATOM 764 C CA . GLY A 1 98 ? -3.623 -2.203 -16.578 1.00 92.69 98 GLY A CA 1
ATOM 765 C C . GLY A 1 98 ? -2.625 -1.042 -16.655 1.00 92.69 98 GLY A C 1
ATOM 766 O O . GLY A 1 98 ? -1.416 -1.216 -16.502 1.00 92.69 98 GLY A O 1
ATOM 767 N N . SER A 1 99 ? -3.140 0.149 -16.962 1.00 95.62 99 SER A N 1
ATOM 768 C CA . SER A 1 99 ? -2.359 1.392 -16.968 1.00 95.62 99 SER A CA 1
ATOM 769 C C . SER A 1 99 ? -2.220 1.969 -15.553 1.00 95.62 99 SER A C 1
ATOM 771 O O . SER A 1 99 ? -3.050 1.668 -14.698 1.00 95.62 99 SER A O 1
ATOM 773 N N . PRO A 1 100 ? -1.210 2.822 -15.291 1.00 97.50 100 PRO A N 1
ATOM 774 C CA . PRO A 1 100 ? -1.118 3.538 -14.022 1.00 97.50 100 PRO A CA 1
ATOM 775 C C . PRO A 1 100 ? -2.392 4.341 -13.754 1.00 97.50 100 PRO A C 1
ATOM 777 O O . PRO A 1 100 ? -2.875 5.052 -14.639 1.00 97.50 100 PRO A O 1
ATOM 780 N N . ILE A 1 101 ? -2.902 4.245 -12.531 1.00 98.44 101 ILE A N 1
ATOM 781 C CA . ILE A 1 101 ? -4.050 5.010 -12.056 1.00 98.44 101 ILE A CA 1
ATOM 782 C C . ILE A 1 101 ? -3.570 6.440 -11.803 1.00 98.44 101 ILE A C 1
ATOM 784 O O . ILE A 1 101 ? -2.605 6.669 -11.066 1.00 98.44 101 ILE A O 1
ATOM 788 N N . ARG A 1 102 ? -4.219 7.399 -12.468 1.00 97.75 102 ARG A N 1
ATOM 789 C CA . ARG A 1 102 ? -3.866 8.824 -12.453 1.00 97.75 102 ARG A CA 1
ATOM 790 C C . ARG A 1 102 ? -5.027 9.648 -11.916 1.00 97.75 102 ARG A C 1
ATOM 792 O O . ARG A 1 102 ? -6.183 9.340 -12.174 1.00 97.75 102 ARG A O 1
ATOM 799 N N . GLY A 1 103 ? -4.694 10.745 -11.248 1.00 97.00 103 GLY A N 1
ATOM 800 C CA . GLY A 1 103 ? -5.659 11.744 -10.791 1.00 97.00 103 GLY A CA 1
ATOM 801 C C . GLY A 1 103 ? -5.086 12.633 -9.696 1.00 97.00 103 GLY A C 1
ATOM 802 O O . GLY A 1 103 ? -5.412 13.819 -9.659 1.00 97.00 103 GLY A O 1
ATOM 803 N N . HIS A 1 104 ? -4.184 12.093 -8.871 1.00 97.69 104 HIS A N 1
ATOM 804 C CA . HIS A 1 104 ? -3.401 12.888 -7.931 1.00 97.69 104 HIS A CA 1
ATOM 805 C C . HIS A 1 104 ? -2.515 13.909 -8.653 1.00 97.69 104 HIS A C 1
ATOM 807 O O . HIS A 1 104 ? -1.949 13.619 -9.710 1.00 97.69 104 HIS A O 1
ATOM 813 N N . SER A 1 105 ? -2.400 15.104 -8.073 1.00 97.06 105 SER A N 1
ATOM 814 C CA . SER A 1 105 ? -1.559 16.202 -8.581 1.00 97.06 105 SER A CA 1
ATOM 815 C C . SER A 1 105 ? -0.264 16.390 -7.787 1.00 97.06 105 SER A C 1
ATOM 817 O O . SER A 1 105 ? 0.436 17.384 -7.966 1.00 97.06 105 SER A O 1
ATOM 819 N N . GLY A 1 106 ? 0.048 15.449 -6.899 1.00 96.44 106 GLY A N 1
ATOM 820 C CA . GLY A 1 106 ? 1.245 15.438 -6.071 1.00 96.44 106 GLY A CA 1
ATOM 821 C C . GLY A 1 106 ? 1.702 14.009 -5.771 1.00 96.44 106 GLY A C 1
ATOM 822 O O . GLY A 1 106 ? 1.005 13.051 -6.120 1.00 96.44 106 GLY A O 1
ATOM 823 N N . PRO A 1 107 ? 2.879 13.843 -5.139 1.00 96.38 107 PRO A N 1
ATOM 824 C CA . PRO A 1 107 ? 3.394 12.541 -4.726 1.00 96.38 107 PRO A CA 1
ATOM 825 C C . PRO A 1 107 ? 2.351 11.705 -3.983 1.00 96.38 107 PRO A C 1
ATOM 827 O O . PRO A 1 107 ? 1.687 12.212 -3.075 1.00 96.38 107 PRO A O 1
ATOM 830 N N . VAL A 1 108 ? 2.197 10.436 -4.362 1.00 97.56 108 VAL A N 1
ATOM 831 C CA . VAL A 1 108 ? 1.322 9.497 -3.652 1.00 97.56 108 VAL A CA 1
ATOM 832 C C . VAL A 1 108 ? 2.142 8.824 -2.559 1.00 97.56 108 VAL A C 1
ATOM 834 O O . VAL A 1 108 ? 3.170 8.204 -2.836 1.00 97.56 108 VAL A O 1
ATOM 837 N N . MET A 1 109 ? 1.703 8.977 -1.315 1.00 93.69 109 MET A N 1
ATOM 838 C CA . MET A 1 109 ? 2.456 8.581 -0.123 1.00 93.69 109 MET A CA 1
ATOM 839 C C . MET A 1 109 ? 2.064 7.190 0.371 1.00 93.69 109 MET A C 1
ATOM 841 O O . MET A 1 109 ? 2.918 6.440 0.836 1.00 93.69 109 MET A O 1
ATOM 845 N N . GLY A 1 110 ? 0.792 6.822 0.223 1.00 93.56 110 GLY A N 1
ATOM 846 C CA . GLY A 1 110 ? 0.261 5.532 0.641 1.00 93.56 110 GLY A CA 1
ATOM 847 C C . GLY A 1 110 ? -0.731 4.972 -0.368 1.00 93.56 110 GLY A C 1
ATOM 848 O O . GLY A 1 110 ? -1.446 5.729 -1.026 1.00 93.56 110 GLY A O 1
ATOM 849 N N . ALA A 1 111 ? -0.789 3.644 -0.471 1.00 95.56 111 ALA A N 1
ATOM 850 C CA . ALA A 1 111 ? -1.892 2.948 -1.119 1.00 95.56 111 ALA A CA 1
ATOM 851 C C . ALA A 1 111 ? -2.241 1.649 -0.385 1.00 95.56 111 ALA A C 1
ATOM 853 O O . ALA A 1 111 ? -1.355 0.950 0.101 1.00 95.56 111 ALA A O 1
ATOM 854 N N . ALA A 1 112 ? -3.530 1.314 -0.341 1.00 93.44 112 ALA A N 1
ATOM 855 C CA . ALA A 1 112 ? -4.026 0.094 0.288 1.00 93.44 112 ALA A CA 1
ATOM 856 C C . ALA A 1 112 ? -5.205 -0.503 -0.485 1.00 93.44 112 ALA A C 1
ATOM 858 O O . ALA A 1 112 ? -6.031 0.227 -1.038 1.00 93.44 112 ALA A O 1
ATOM 859 N N . PHE A 1 113 ? -5.298 -1.833 -0.484 1.00 91.88 113 PHE A N 1
ATOM 860 C CA . PHE A 1 113 ? -6.485 -2.543 -0.948 1.00 91.88 113 PHE A CA 1
ATOM 861 C C . PHE A 1 113 ? -7.561 -2.575 0.125 1.00 91.88 113 PHE A C 1
ATOM 863 O O . PHE A 1 113 ? -7.265 -2.704 1.311 1.00 91.88 113 PHE A O 1
ATOM 870 N N . SER A 1 114 ? -8.810 -2.544 -0.321 1.00 89.19 114 SER A N 1
ATOM 871 C CA . SER A 1 114 ? -9.929 -2.986 0.498 1.00 89.19 114 SER A CA 1
ATOM 872 C C . SER A 1 114 ? -9.882 -4.511 0.670 1.00 89.19 114 SER A C 1
ATOM 874 O O . SER A 1 114 ? -9.328 -5.228 -0.170 1.00 89.19 114 SER A O 1
ATOM 876 N N . SER A 1 115 ? -10.463 -5.024 1.747 1.00 82.31 115 SER A N 1
ATOM 877 C CA . SER A 1 115 ? -10.535 -6.450 2.084 1.00 82.31 115 SER A CA 1
ATOM 878 C C . SER A 1 115 ? -11.121 -7.303 0.959 1.00 82.31 115 SER A C 1
ATOM 880 O O . SER A 1 115 ? -10.600 -8.378 0.662 1.00 82.31 115 SER A O 1
ATOM 882 N N . CYS A 1 116 ? -12.156 -6.808 0.265 1.00 81.75 116 CYS A N 1
ATOM 883 C CA . CYS A 1 116 ? -12.742 -7.506 -0.878 1.00 81.75 116 CYS A CA 1
ATOM 884 C C . CYS A 1 116 ? -11.972 -7.279 -2.188 1.00 81.75 116 CYS A C 1
ATOM 886 O O . CYS A 1 116 ? -12.399 -7.758 -3.238 1.00 81.75 116 CYS A O 1
ATOM 888 N N . THR A 1 117 ? -10.842 -6.565 -2.151 1.00 84.44 117 THR A N 1
ATOM 889 C CA . THR A 1 117 ? -9.923 -6.280 -3.272 1.00 84.44 117 THR A CA 1
ATOM 890 C C . THR A 1 117 ? -10.538 -5.503 -4.440 1.00 84.44 117 THR A C 1
ATOM 892 O O . THR A 1 117 ? -9.922 -5.370 -5.497 1.00 84.44 117 THR A O 1
ATOM 895 N N . ARG A 1 118 ? -11.754 -4.968 -4.266 1.00 89.56 118 ARG A N 1
ATOM 896 C CA . ARG A 1 118 ? -12.469 -4.214 -5.310 1.00 89.56 118 ARG A CA 1
ATOM 897 C C . ARG A 1 118 ? -12.154 -2.727 -5.292 1.00 89.56 118 ARG A C 1
ATOM 899 O O . ARG A 1 118 ? -12.335 -2.073 -6.314 1.00 89.56 118 ARG A O 1
ATOM 906 N N . LYS A 1 119 ? -11.697 -2.195 -4.158 1.00 92.94 119 LYS A N 1
ATOM 907 C CA . LYS A 1 119 ? -11.329 -0.785 -4.024 1.00 92.94 119 LYS A CA 1
ATOM 908 C C . LYS A 1 119 ? -9.861 -0.634 -3.657 1.00 92.94 119 LYS A C 1
ATOM 910 O O . LYS A 1 119 ? -9.274 -1.498 -3.003 1.00 92.94 119 LYS A O 1
ATOM 915 N N . ILE A 1 120 ? -9.304 0.502 -4.050 1.00 95.44 120 ILE A N 1
ATOM 916 C CA . ILE A 1 120 ? -7.989 0.977 -3.620 1.00 95.44 120 ILE A CA 1
ATOM 917 C C . ILE A 1 120 ? -8.177 2.344 -2.986 1.00 95.44 120 ILE A C 1
ATOM 919 O O . ILE A 1 120 ? -8.931 3.152 -3.518 1.00 95.44 120 ILE A O 1
ATOM 923 N N . ALA A 1 121 ? -7.477 2.615 -1.894 1.00 95.06 121 ALA A N 1
ATOM 924 C CA . ALA A 1 121 ? -7.379 3.941 -1.306 1.00 95.06 121 ALA A CA 1
ATOM 925 C C . ALA A 1 121 ? -5.958 4.451 -1.467 1.00 95.06 121 ALA A C 1
ATOM 927 O O . ALA A 1 121 ? -5.015 3.670 -1.344 1.00 95.06 121 ALA A O 1
ATOM 928 N N . SER A 1 122 ? -5.805 5.746 -1.718 1.00 96.06 122 SER A N 1
ATOM 929 C CA . SER A 1 122 ? -4.500 6.392 -1.778 1.00 96.06 122 SER A CA 1
ATOM 930 C C . SER A 1 122 ? -4.498 7.752 -1.104 1.00 96.06 122 SER A C 1
ATOM 932 O O . SER A 1 122 ? -5.466 8.503 -1.201 1.00 96.06 122 SER A O 1
ATOM 934 N N . THR A 1 123 ? -3.386 8.060 -0.445 1.00 95.19 123 THR A N 1
ATOM 935 C CA . THR A 1 123 ? -3.086 9.352 0.179 1.00 95.19 123 THR A CA 1
ATOM 936 C C . THR A 1 123 ? -2.003 10.073 -0.610 1.00 95.19 123 THR A C 1
ATOM 938 O O . THR A 1 123 ? -1.073 9.442 -1.120 1.00 95.19 123 THR A O 1
ATOM 941 N N . SER A 1 124 ? -2.080 11.399 -0.702 1.00 94.94 124 SER A N 1
ATOM 942 C CA . SER A 1 124 ? -1.115 12.181 -1.476 1.00 94.94 124 SER A CA 1
ATOM 943 C C . SER A 1 124 ? -0.780 13.520 -0.831 1.00 94.94 124 SER A C 1
ATOM 945 O O . SER A 1 124 ? -1.583 14.111 -0.116 1.00 94.94 124 SER A O 1
ATOM 947 N N . LEU A 1 125 ? 0.413 14.032 -1.140 1.00 93.00 125 LEU A N 1
ATOM 948 C CA . LEU A 1 125 ? 0.813 15.401 -0.809 1.00 93.00 125 LEU A CA 1
ATOM 949 C C . LEU A 1 125 ? 0.016 16.473 -1.575 1.00 93.00 125 LEU A C 1
ATOM 951 O O . LEU A 1 125 ? 0.260 17.655 -1.367 1.00 93.00 125 LEU A O 1
ATOM 955 N N . ASP A 1 126 ? -0.928 16.089 -2.441 1.00 94.19 126 ASP A N 1
ATOM 956 C CA . ASP A 1 126 ? -1.948 17.001 -2.973 1.00 94.19 126 ASP A CA 1
ATOM 957 C C . ASP A 1 126 ? -3.110 17.277 -2.000 1.00 94.19 126 ASP A C 1
ATOM 959 O O . ASP A 1 126 ? -4.105 17.878 -2.403 1.00 94.19 126 ASP A O 1
ATOM 963 N N . GLU A 1 127 ? -2.973 16.847 -0.740 1.00 92.25 127 GLU A N 1
ATOM 964 C CA . GLU A 1 127 ? -3.943 17.038 0.348 1.00 92.25 127 GLU A CA 1
ATOM 965 C C . GLU A 1 127 ? -5.260 16.281 0.110 1.00 92.25 127 GLU A C 1
ATOM 967 O O . GLU A 1 127 ? -6.313 16.632 0.649 1.00 92.25 127 GLU A O 1
ATOM 972 N N . THR A 1 128 ? -5.229 15.221 -0.705 1.00 93.12 128 THR A N 1
ATOM 973 C CA . THR A 1 128 ? -6.411 14.400 -0.981 1.00 93.12 128 THR A CA 1
ATOM 974 C C . THR A 1 128 ? -6.220 12.930 -0.636 1.00 93.12 128 THR A C 1
ATOM 976 O O . THR A 1 128 ? -5.130 12.358 -0.739 1.00 93.12 128 THR A O 1
ATOM 979 N N . ILE A 1 129 ? -7.335 12.309 -0.254 1.00 93.69 129 ILE A N 1
ATOM 980 C CA . ILE A 1 129 ? -7.515 10.861 -0.246 1.00 93.69 129 ILE A CA 1
ATOM 981 C C . ILE A 1 129 ? -8.435 10.511 -1.406 1.00 93.69 129 ILE A C 1
ATOM 983 O O . ILE A 1 129 ? -9.492 11.122 -1.572 1.00 93.69 129 ILE A O 1
ATOM 987 N N . ARG A 1 130 ? -8.046 9.524 -2.208 1.00 95.12 130 ARG A N 1
ATOM 988 C CA . ARG A 1 130 ? -8.853 9.043 -3.333 1.00 95.12 130 ARG A CA 1
ATOM 989 C C . ARG A 1 130 ? -9.164 7.572 -3.179 1.00 95.12 130 ARG A C 1
ATOM 991 O O . ARG A 1 130 ? -8.302 6.798 -2.766 1.00 95.12 130 ARG A O 1
ATOM 998 N N . ILE A 1 131 ? -10.391 7.204 -3.534 1.00 95.12 131 ILE A N 1
ATOM 999 C CA . ILE A 1 131 ? -10.834 5.814 -3.626 1.00 95.12 131 ILE A CA 1
ATOM 1000 C C . ILE A 1 131 ? -11.060 5.480 -5.087 1.00 95.12 131 ILE A C 1
ATOM 1002 O O . ILE A 1 131 ? -11.753 6.210 -5.793 1.00 95.12 131 ILE A O 1
ATOM 1006 N N . TRP A 1 132 ? -10.508 4.357 -5.521 1.00 96.44 132 TRP A N 1
ATOM 1007 C CA . TRP A 1 132 ? -10.524 3.904 -6.904 1.00 96.44 132 TRP A CA 1
ATOM 1008 C C . TRP A 1 132 ? -11.210 2.552 -7.017 1.00 96.44 132 TRP A C 1
ATOM 1010 O O . TRP A 1 132 ? -11.108 1.721 -6.111 1.00 96.44 132 TRP A O 1
ATOM 1020 N N . ASP A 1 133 ? -11.845 2.305 -8.156 1.00 94.94 133 ASP A N 1
ATOM 1021 C CA . ASP A 1 133 ? -12.215 0.958 -8.572 1.00 94.94 133 ASP A CA 1
ATOM 1022 C C . ASP A 1 133 ? -10.951 0.201 -8.999 1.00 94.94 133 ASP A C 1
ATOM 1024 O O . ASP A 1 133 ? -10.221 0.643 -9.888 1.00 94.94 133 ASP A O 1
ATOM 1028 N N . ALA A 1 134 ? -10.675 -0.942 -8.373 1.00 92.50 134 ALA A N 1
ATOM 1029 C CA . ALA A 1 134 ? -9.467 -1.721 -8.645 1.00 92.50 134 ALA A CA 1
ATOM 1030 C C . ALA A 1 134 ? -9.488 -2.424 -10.012 1.00 92.50 134 ALA A C 1
ATOM 1032 O O . ALA A 1 134 ? -8.436 -2.772 -10.548 1.00 92.50 134 ALA A O 1
ATOM 1033 N N . GLY A 1 135 ? -10.671 -2.656 -10.585 1.00 92.81 135 GLY A N 1
ATOM 1034 C CA . GLY A 1 135 ? -10.819 -3.297 -11.888 1.00 92.81 135 GLY A CA 1
ATOM 1035 C C . GLY A 1 135 ? -10.584 -2.332 -13.046 1.00 92.81 135 GLY A C 1
ATOM 1036 O O . GLY A 1 135 ? -9.937 -2.704 -14.027 1.00 92.81 135 GLY A O 1
ATOM 1037 N N . SER A 1 136 ? -11.101 -1.108 -12.937 1.00 94.38 136 SER A N 1
ATOM 1038 C CA . SER A 1 136 ? -11.066 -0.114 -14.012 1.00 94.38 136 SER A CA 1
ATOM 1039 C C . SER A 1 136 ? -10.052 1.011 -13.799 1.00 94.38 136 SER A C 1
ATOM 1041 O O . SER A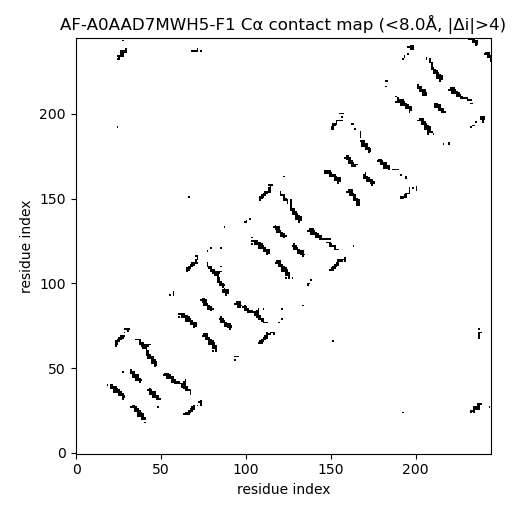 1 136 ? -9.705 1.687 -14.763 1.00 94.38 136 SER A O 1
ATOM 1043 N N . GLY A 1 137 ? -9.606 1.251 -12.562 1.00 94.62 137 GLY A N 1
ATOM 1044 C CA . GLY A 1 137 ? -8.775 2.402 -12.196 1.00 94.62 137 GLY A CA 1
ATOM 1045 C C . GLY A 1 137 ? -9.528 3.737 -12.164 1.00 94.62 137 GLY A C 1
ATOM 1046 O O . GLY A 1 137 ? -8.895 4.790 -12.143 1.00 94.62 137 GLY A O 1
ATOM 1047 N N . ASN A 1 138 ? -10.866 3.716 -12.186 1.00 96.44 138 ASN A N 1
ATOM 1048 C CA . ASN A 1 138 ? -11.672 4.937 -12.133 1.00 96.44 138 ASN A CA 1
ATOM 1049 C C . ASN A 1 138 ? -11.772 5.455 -10.700 1.00 96.44 138 ASN A C 1
ATOM 1051 O O . ASN A 1 138 ? -11.882 4.669 -9.761 1.00 96.44 138 ASN A O 1
ATOM 1055 N N . GLU A 1 139 ? -11.801 6.776 -10.540 1.00 96.94 139 GLU A N 1
ATOM 1056 C CA . GLU A 1 139 ? -12.088 7.399 -9.251 1.00 96.94 139 GLU A CA 1
ATOM 1057 C C . GLU A 1 139 ? -13.553 7.169 -8.857 1.00 96.94 139 GLU A C 1
ATOM 1059 O O . GLU A 1 139 ? -14.473 7.441 -9.630 1.00 96.94 139 GLU A O 1
ATOM 1064 N N . LEU A 1 140 ? -13.753 6.665 -7.643 1.00 93.75 140 LEU A N 1
ATOM 1065 C CA . LEU A 1 140 ? -15.054 6.460 -7.008 1.00 93.75 140 LEU A CA 1
ATOM 1066 C C . LEU A 1 140 ? -15.368 7.561 -5.992 1.00 93.75 140 LEU A C 1
ATOM 1068 O O . LEU A 1 140 ? -16.533 7.892 -5.793 1.00 93.75 140 LEU A O 1
ATOM 1072 N N . MET A 1 141 ? -14.343 8.094 -5.321 1.00 92.31 141 MET A N 1
ATOM 1073 C CA . MET A 1 141 ? -14.496 9.098 -4.269 1.00 92.31 141 MET A CA 1
ATOM 1074 C C . MET A 1 141 ? -13.231 9.946 -4.131 1.00 92.31 141 MET A C 1
ATOM 1076 O O . MET A 1 141 ? -12.117 9.433 -4.251 1.00 92.31 141 MET A O 1
ATOM 1080 N N . LEU A 1 142 ? -13.429 11.226 -3.813 1.00 93.00 142 LEU A N 1
ATOM 1081 C CA . LEU A 1 142 ? -12.387 12.202 -3.515 1.00 93.00 142 LEU A CA 1
ATOM 1082 C C . LEU A 1 142 ? -12.697 12.883 -2.181 1.00 93.00 142 LEU A C 1
ATOM 1084 O O . LEU A 1 142 ? -13.701 13.585 -2.061 1.00 93.00 142 LEU A O 1
ATOM 1088 N N . LEU A 1 143 ? -11.797 12.736 -1.216 1.00 89.75 143 LEU A N 1
ATOM 1089 C CA . LEU A 1 143 ? -11.853 13.405 0.076 1.00 89.75 143 LEU A CA 1
ATOM 1090 C C . LEU A 1 143 ? -10.728 14.442 0.142 1.00 89.75 143 LEU A C 1
ATOM 1092 O O . LEU A 1 143 ? -9.551 14.103 0.026 1.00 89.75 143 LEU A O 1
ATOM 1096 N N . LYS A 1 144 ? -11.092 15.718 0.298 1.00 87.81 144 LYS A N 1
ATOM 1097 C CA . LYS A 1 144 ? -10.131 16.821 0.429 1.00 87.81 144 LYS A CA 1
ATOM 1098 C C . LYS A 1 144 ? -9.851 17.085 1.897 1.00 87.81 144 LYS A C 1
ATOM 1100 O O . LYS A 1 144 ? -10.767 17.468 2.624 1.00 87.81 144 LYS A O 1
ATOM 1105 N N . GLN A 1 145 ? -8.596 16.944 2.292 1.00 78.31 145 GLN A N 1
ATOM 1106 C CA . GLN A 1 145 ? -8.123 17.370 3.598 1.00 78.31 145 GLN A CA 1
ATOM 1107 C C . GLN A 1 145 ? -7.614 18.810 3.517 1.00 78.31 145 GLN A C 1
ATOM 1109 O O . GLN A 1 145 ? -7.262 19.310 2.453 1.00 78.31 145 GLN A O 1
ATOM 1114 N N . ARG A 1 146 ? -7.663 19.523 4.644 1.00 66.69 146 ARG A N 1
ATOM 1115 C CA . ARG A 1 146 ? -7.149 20.903 4.772 1.00 66.69 146 ARG A CA 1
ATOM 1116 C C . ARG A 1 146 ? -5.802 20.952 5.491 1.00 66.69 146 ARG A C 1
ATOM 1118 O O . ARG A 1 146 ? -5.416 22.000 6.005 1.00 66.69 146 ARG A O 1
ATOM 1125 N N . ILE A 1 147 ? -5.154 19.801 5.596 1.00 65.69 147 ILE A N 1
ATOM 1126 C CA . ILE A 1 147 ? -3.995 19.568 6.438 1.00 65.69 147 ILE A CA 1
ATOM 1127 C C . ILE A 1 147 ? -2.876 19.044 5.527 1.00 65.69 147 ILE A C 1
ATOM 1129 O O . ILE A 1 147 ? -3.104 18.075 4.795 1.00 65.69 147 ILE A O 1
ATOM 1133 N N . PRO A 1 148 ? -1.706 19.707 5.501 1.00 67.06 148 PRO A N 1
ATOM 1134 C CA . PRO A 1 148 ? -0.565 19.231 4.733 1.00 67.06 148 PRO A CA 1
ATOM 1135 C C . PRO A 1 148 ? -0.030 17.916 5.327 1.00 67.06 148 PRO A C 1
ATOM 1137 O O . PRO A 1 148 ? -0.361 17.537 6.439 1.00 67.06 148 PRO A O 1
ATOM 1140 N N . ASN A 1 149 ? 0.827 17.212 4.585 1.00 79.06 149 ASN A N 1
ATOM 1141 C CA . ASN A 1 149 ? 1.541 16.017 5.059 1.00 79.06 149 ASN A CA 1
ATOM 1142 C C . ASN A 1 149 ? 0.664 14.771 5.307 1.00 79.06 149 ASN A C 1
ATOM 1144 O O . ASN A 1 149 ? 0.365 14.375 6.436 1.00 79.06 149 ASN A O 1
ATOM 1148 N N . MET A 1 150 ? 0.328 14.100 4.206 1.00 84.81 150 MET A N 1
ATOM 1149 C CA . MET A 1 150 ? -0.338 12.803 4.232 1.00 84.81 150 MET A CA 1
ATOM 1150 C C . MET A 1 150 ? 0.674 11.659 4.344 1.00 84.81 150 MET A C 1
ATOM 1152 O O . MET A 1 150 ? 1.671 11.620 3.623 1.00 84.81 150 MET A O 1
ATOM 1156 N N . GLY A 1 151 ? 0.388 10.700 5.218 1.00 86.00 151 GLY A N 1
ATOM 1157 C CA . GLY A 1 151 ? 1.213 9.520 5.454 1.00 86.00 151 GLY A CA 1
ATOM 1158 C C . GLY A 1 151 ? 0.571 8.218 4.957 1.00 86.00 151 GLY A C 1
ATOM 1159 O O . GLY A 1 151 ? -0.195 8.229 3.986 1.00 86.00 151 GLY A O 1
ATOM 1160 N N . PRO A 1 152 ? 0.890 7.072 5.590 1.00 85.19 152 PRO A N 1
ATOM 1161 C CA . PRO A 1 152 ? 0.325 5.777 5.216 1.00 85.19 152 PRO A CA 1
ATOM 1162 C C . PRO A 1 152 ? -1.197 5.724 5.413 1.00 85.19 152 PRO A C 1
ATOM 1164 O O . PRO A 1 152 ? -1.763 6.448 6.234 1.00 85.19 152 PRO A O 1
ATOM 1167 N N . ILE A 1 153 ? -1.841 4.824 4.668 1.00 90.19 153 ILE A N 1
ATOM 1168 C CA . ILE A 1 153 ? -3.285 4.560 4.691 1.00 90.19 153 ILE A CA 1
ATOM 1169 C C . ILE A 1 153 ? -3.548 3.055 4.722 1.00 90.19 153 ILE A C 1
ATOM 1171 O O . ILE A 1 153 ? -2.767 2.282 4.170 1.00 90.19 153 ILE A O 1
ATOM 1175 N N . SER A 1 154 ? -4.650 2.643 5.344 1.00 86.50 154 SER A N 1
ATOM 1176 C CA . SER A 1 154 ? -5.098 1.251 5.382 1.00 86.50 154 SER A CA 1
ATOM 1177 C C . SER A 1 154 ? -6.624 1.150 5.472 1.00 86.50 154 SER A C 1
ATOM 1179 O O . SER A 1 154 ? -7.273 1.987 6.104 1.00 86.50 154 SER A O 1
ATOM 1181 N N . PHE A 1 155 ? -7.200 0.120 4.850 1.00 84.25 155 PHE A N 1
ATOM 1182 C CA . PHE A 1 155 ? -8.613 -0.233 5.003 1.00 84.25 155 PHE A CA 1
ATOM 1183 C C . PHE A 1 155 ? -8.822 -1.135 6.212 1.00 84.25 155 PHE A C 1
ATOM 1185 O O . PHE A 1 155 ? -8.022 -2.035 6.466 1.00 84.25 155 PHE A O 1
ATOM 1192 N N . CYS A 1 156 ? -9.940 -0.940 6.911 1.00 80.56 156 CYS A N 1
ATOM 1193 C CA . CYS A 1 156 ? -10.433 -1.958 7.827 1.00 80.56 156 CYS A CA 1
ATOM 1194 C C . CYS A 1 156 ? -10.934 -3.178 7.037 1.00 80.56 156 CYS A C 1
ATOM 1196 O O . CYS A 1 156 ? -11.301 -3.085 5.863 1.00 80.56 156 CYS A O 1
ATOM 1198 N N . GLN A 1 157 ? -10.987 -4.330 7.700 1.00 71.12 157 GLN A N 1
ATOM 1199 C CA . GLN A 1 157 ? -11.314 -5.600 7.053 1.00 71.12 157 GLN A CA 1
ATOM 1200 C C . GLN A 1 157 ? -12.769 -5.716 6.564 1.00 71.12 157 GLN A C 1
ATOM 1202 O O . GLN A 1 157 ? -13.087 -6.635 5.821 1.00 71.12 157 GLN A O 1
ATOM 1207 N N . GLU A 1 158 ? -13.651 -4.793 6.945 1.00 71.81 158 GLU A N 1
ATOM 1208 C CA . GLU A 1 158 ? -15.048 -4.761 6.492 1.00 71.81 158 GLU A CA 1
ATOM 1209 C C . GLU A 1 158 ? -15.294 -3.732 5.377 1.00 71.81 158 GLU A C 1
ATOM 1211 O O . GLU A 1 158 ? -16.430 -3.533 4.958 1.00 71.81 158 GLU A O 1
ATOM 1216 N N . ASP A 1 159 ? -14.248 -3.060 4.885 1.00 77.00 159 ASP A N 1
ATOM 1217 C CA . ASP A 1 159 ? -14.312 -1.984 3.880 1.00 77.00 159 ASP A CA 1
ATOM 1218 C C . ASP A 1 159 ? -15.142 -0.756 4.286 1.00 77.00 159 ASP A C 1
ATOM 1220 O O . ASP A 1 159 ? -15.336 0.143 3.467 1.00 77.00 159 ASP A O 1
ATOM 1224 N N . SER A 1 160 ? -15.593 -0.692 5.540 1.00 78.44 160 SER A N 1
ATOM 1225 C CA . SER A 1 160 ? -16.409 0.394 6.083 1.00 78.44 160 SER A CA 1
ATOM 1226 C C . SER A 1 160 ? -15.574 1.595 6.516 1.00 78.44 160 SER A C 1
ATOM 1228 O O . SER A 1 160 ? -16.057 2.724 6.469 1.00 78.44 160 SER A O 1
ATOM 1230 N N . LYS A 1 161 ? -14.308 1.390 6.892 1.00 85.75 161 LYS A N 1
ATOM 1231 C CA . LYS A 1 161 ? -13.433 2.420 7.462 1.00 85.75 161 LYS A CA 1
ATOM 1232 C C . LYS A 1 161 ? -12.063 2.450 6.799 1.00 85.75 161 LYS A C 1
ATOM 1234 O O . LYS A 1 161 ? -11.488 1.424 6.439 1.00 85.75 161 LYS A O 1
ATOM 1239 N N . LEU A 1 162 ? -11.515 3.651 6.715 1.00 88.38 162 LEU A N 1
ATOM 1240 C CA . LEU A 1 162 ? -10.126 3.933 6.392 1.00 88.38 162 LEU A CA 1
ATOM 1241 C C . LEU A 1 162 ? -9.441 4.484 7.624 1.00 88.38 162 LEU A C 1
ATOM 1243 O O . LEU A 1 162 ? -10.033 5.273 8.353 1.00 88.38 162 LEU A O 1
ATOM 1247 N N . ILE A 1 163 ? -8.184 4.116 7.817 1.00 87.06 163 ILE A N 1
ATOM 1248 C CA . ILE A 1 163 ? -7.296 4.816 8.733 1.00 87.06 163 ILE A CA 1
ATOM 1249 C C . ILE A 1 163 ? -6.133 5.395 7.952 1.00 87.06 163 ILE A C 1
ATOM 1251 O O . ILE A 1 163 ? -5.575 4.735 7.076 1.00 87.06 163 ILE A O 1
ATOM 1255 N N . PHE A 1 164 ? -5.771 6.626 8.266 1.00 87.88 164 PHE A N 1
ATOM 1256 C CA . PHE A 1 164 ? -4.644 7.304 7.651 1.00 87.88 164 PHE A CA 1
ATOM 1257 C C . PHE A 1 164 ? -3.953 8.206 8.663 1.00 87.88 164 PHE A C 1
ATOM 1259 O O . PHE A 1 164 ? -4.520 8.573 9.693 1.00 87.88 164 PHE A O 1
ATOM 1266 N N . TYR A 1 165 ? -2.699 8.522 8.367 1.00 85.69 165 TYR A N 1
ATOM 1267 C CA . TYR A 1 165 ? -1.912 9.473 9.137 1.00 85.69 165 TYR A CA 1
ATOM 1268 C C . TYR A 1 165 ? -1.893 10.832 8.445 1.00 85.69 165 TYR A C 1
ATOM 1270 O O . TYR A 1 165 ? -1.587 10.904 7.252 1.00 85.69 165 TYR A O 1
ATOM 1278 N N . GLU A 1 166 ? -2.168 11.891 9.196 1.00 83.62 166 GLU A N 1
ATOM 1279 C CA . GLU A 1 166 ? -2.089 13.286 8.751 1.00 83.62 166 GLU A CA 1
ATOM 1280 C C . GLU A 1 166 ? -1.534 14.153 9.888 1.00 83.62 166 GLU A C 1
ATOM 1282 O O . GLU A 1 166 ? -1.952 13.984 11.030 1.00 83.62 166 GLU A O 1
ATOM 1287 N N . ASP A 1 167 ? -0.557 15.026 9.610 1.00 78.81 167 ASP A N 1
ATOM 1288 C CA . ASP A 1 167 ? 0.056 15.972 10.569 1.00 78.81 167 ASP A CA 1
ATOM 1289 C C . ASP A 1 167 ? 0.121 15.493 12.033 1.00 78.81 167 ASP A C 1
ATOM 1291 O O . ASP A 1 167 ? -0.366 16.130 12.968 1.00 78.81 167 ASP A O 1
ATOM 1295 N N . SER A 1 168 ? 0.772 14.352 12.269 1.00 77.12 168 SER A N 1
ATOM 1296 C CA . SER A 1 168 ? 0.942 13.818 13.631 1.00 77.12 168 SER A CA 1
ATOM 1297 C C . SER A 1 168 ? -0.346 13.399 14.333 1.00 77.12 168 SER A C 1
ATOM 1299 O O . SER A 1 168 ? -0.395 13.386 15.559 1.00 77.12 168 SER A O 1
ATOM 1301 N N . THR A 1 169 ? -1.371 13.042 13.567 1.00 80.19 169 THR A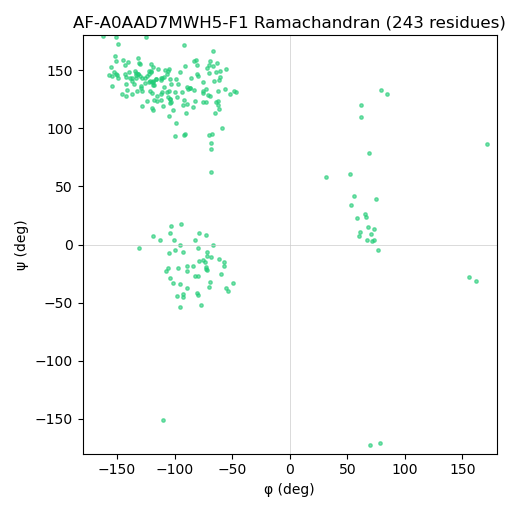 N 1
ATOM 1302 C CA . THR A 1 169 ? -2.654 12.529 14.041 1.00 80.19 169 THR A CA 1
ATOM 1303 C C . THR A 1 169 ? -3.049 11.307 13.219 1.00 80.19 169 THR A C 1
ATOM 1305 O O . THR A 1 169 ? -2.752 11.204 12.028 1.00 80.19 169 THR A O 1
ATOM 1308 N N . LEU A 1 170 ? -3.715 10.349 13.863 1.00 83.00 170 LEU A N 1
ATOM 1309 C CA . LEU A 1 170 ? -4.414 9.287 13.155 1.00 83.00 170 LEU A CA 1
ATOM 1310 C C . LEU A 1 170 ? -5.864 9.683 12.952 1.00 83.00 170 LEU A C 1
ATOM 1312 O O . LEU A 1 170 ? -6.556 10.021 13.911 1.00 83.00 170 LEU A O 1
ATOM 1316 N N . SER A 1 171 ? -6.345 9.529 11.732 1.00 85.81 171 SER A N 1
ATOM 1317 C CA . SER A 1 171 ? -7.722 9.840 11.386 1.00 85.81 171 SER A CA 1
ATOM 1318 C C . SER A 1 171 ? -8.395 8.596 10.838 1.00 85.81 171 SER A C 1
ATOM 1320 O O . SER A 1 171 ? -7.838 7.877 10.007 1.00 85.81 171 SER A O 1
ATOM 1322 N N . ILE A 1 172 ? -9.590 8.314 11.353 1.00 86.38 172 ILE A N 1
ATOM 1323 C CA . ILE A 1 172 ? -10.462 7.257 10.854 1.00 86.38 172 ILE A CA 1
ATOM 1324 C C . ILE A 1 172 ? -11.565 7.915 10.047 1.00 86.38 172 ILE A C 1
ATOM 1326 O O . ILE A 1 172 ? -12.318 8.726 10.578 1.00 86.38 172 ILE A O 1
ATOM 1330 N N . PHE A 1 173 ? -11.677 7.540 8.782 1.00 86.44 173 PHE A N 1
ATOM 1331 C CA . PHE A 1 173 ? -12.787 7.930 7.931 1.00 86.44 173 PHE A CA 1
ATOM 1332 C C . PHE A 1 173 ? -13.741 6.759 7.760 1.00 86.44 173 PHE A C 1
ATOM 1334 O O . PHE A 1 173 ? -13.334 5.675 7.346 1.00 86.44 173 PHE A O 1
ATOM 1341 N N . ASP A 1 174 ? -15.006 6.982 8.075 1.00 83.50 174 ASP A N 1
ATOM 1342 C CA . ASP A 1 174 ? -16.080 6.033 7.854 1.00 83.50 174 ASP A CA 1
ATOM 1343 C C . ASP A 1 174 ? -16.687 6.275 6.467 1.00 83.50 174 ASP A C 1
ATOM 1345 O O . ASP A 1 174 ? -17.283 7.315 6.189 1.00 83.50 174 ASP A O 1
ATOM 1349 N N . THR A 1 175 ? -16.495 5.307 5.576 1.00 76.31 175 THR A N 1
ATOM 1350 C CA . THR A 1 175 ? -16.899 5.393 4.167 1.00 76.31 175 THR A CA 1
ATOM 1351 C C . THR A 1 175 ? -18.410 5.274 3.964 1.00 76.31 175 THR A C 1
ATOM 1353 O O . THR A 1 175 ? -18.893 5.599 2.879 1.00 76.31 175 THR A O 1
ATOM 1356 N N . GLU A 1 176 ? -19.155 4.809 4.973 1.00 76.94 176 GLU A N 1
ATOM 1357 C CA . GLU A 1 176 ? -20.614 4.669 4.915 1.00 76.94 176 GLU A CA 1
ATOM 1358 C C . GLU A 1 176 ? -21.322 5.942 5.383 1.00 76.94 176 GLU A C 1
ATOM 1360 O O . GLU A 1 176 ? -22.358 6.321 4.834 1.00 76.94 176 GLU A O 1
ATOM 1365 N N . THR A 1 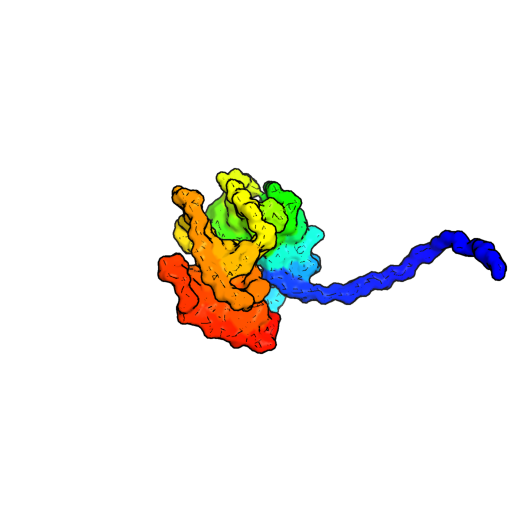177 ? -20.761 6.605 6.394 1.00 77.88 177 THR A N 1
ATOM 1366 C CA . THR A 1 177 ? -21.357 7.782 7.043 1.00 77.88 177 THR A CA 1
ATOM 1367 C C . THR A 1 177 ? -20.703 9.108 6.655 1.00 77.88 177 THR A C 1
ATOM 1369 O O . THR A 1 177 ? -21.221 10.156 7.038 1.00 77.88 177 THR A O 1
ATOM 1372 N N . ASP A 1 178 ? -19.597 9.078 5.903 1.00 75.62 178 ASP A N 1
ATOM 1373 C CA . ASP A 1 178 ? -18.770 10.248 5.548 1.00 75.62 178 ASP A CA 1
ATOM 1374 C C . ASP A 1 178 ? -18.213 10.987 6.787 1.00 75.62 178 ASP A C 1
ATOM 1376 O O . ASP A 1 178 ? -17.890 12.176 6.765 1.00 75.62 178 ASP A O 1
ATOM 1380 N N . GLY A 1 179 ? -18.127 10.277 7.917 1.00 76.06 179 GLY A N 1
ATOM 1381 C CA . GLY A 1 179 ? -17.648 10.807 9.188 1.00 76.06 179 GLY A CA 1
ATOM 1382 C C . GLY A 1 179 ? -16.137 10.657 9.339 1.00 76.06 179 GLY A C 1
ATOM 1383 O O . GLY A 1 179 ? -15.589 9.584 9.095 1.00 76.06 179 GLY A O 1
ATOM 1384 N N . VAL A 1 180 ? -15.460 11.707 9.815 1.00 78.69 180 VAL A N 1
ATOM 1385 C CA . VAL A 1 180 ? -14.049 11.639 10.229 1.00 78.69 180 VAL A CA 1
ATOM 1386 C C . VAL A 1 180 ? -13.963 11.670 11.751 1.00 78.69 180 VAL A C 1
ATOM 1388 O O . VAL A 1 180 ? -14.498 12.564 12.410 1.00 78.69 180 VAL A O 1
ATOM 1391 N N . VAL A 1 181 ? -13.267 10.689 12.316 1.00 78.38 181 VAL A N 1
ATOM 1392 C CA . VAL A 1 181 ? -12.969 10.591 13.741 1.00 78.38 181 VAL A CA 1
ATOM 1393 C C . VAL A 1 181 ? -11.462 10.628 13.934 1.00 78.38 181 VAL A C 1
ATOM 1395 O O . VAL A 1 181 ? -10.755 9.695 13.561 1.00 78.38 181 VAL A O 1
ATOM 1398 N N . ASN A 1 182 ? -10.981 11.674 14.599 1.00 77.31 182 ASN A N 1
ATOM 1399 C CA . ASN A 1 182 ? -9.565 11.800 14.923 1.00 77.31 182 ASN A CA 1
ATOM 1400 C C . ASN A 1 182 ? -9.248 11.019 16.202 1.00 77.31 182 ASN A C 1
ATOM 1402 O O . ASN A 1 182 ? -9.949 11.131 17.218 1.00 77.31 182 ASN A O 1
ATOM 1406 N N . ILE A 1 183 ? -8.179 10.235 16.140 1.00 72.06 183 ILE A N 1
ATOM 1407 C CA . ILE A 1 183 ? -7.550 9.577 17.275 1.00 72.06 183 ILE A CA 1
ATOM 1408 C C . ILE A 1 183 ? -6.272 10.363 17.574 1.00 72.06 183 ILE A C 1
ATOM 1410 O O . ILE A 1 183 ? -5.332 10.332 16.774 1.00 72.06 183 ILE A O 1
ATOM 1414 N N . PRO A 1 184 ? -6.216 11.085 18.707 1.00 66.31 184 PRO A N 1
ATOM 1415 C CA . PRO A 1 184 ? -5.005 11.791 19.081 1.00 66.31 184 PRO A CA 1
ATOM 1416 C C . PRO A 1 184 ? -3.887 10.771 19.285 1.00 66.31 184 PRO A C 1
ATOM 1418 O O . PRO A 1 184 ? -3.994 9.886 20.135 1.00 66.31 184 PRO A O 1
ATOM 1421 N N . THR A 1 185 ? -2.815 10.888 18.506 1.00 64.81 185 THR A N 1
ATOM 1422 C CA . THR A 1 185 ? -1.579 10.172 18.817 1.00 64.81 185 THR A CA 1
ATOM 1423 C C . THR A 1 185 ? -0.808 10.933 19.895 1.00 64.81 185 THR A C 1
ATOM 1425 O O . THR A 1 185 ? -0.988 12.145 20.027 1.00 64.81 185 THR A O 1
ATOM 1428 N N . PRO A 1 186 ? 0.039 10.263 20.692 1.00 57.06 186 PRO A N 1
ATOM 1429 C CA . PRO A 1 186 ? 0.846 10.941 21.694 1.00 57.06 186 PRO A CA 1
ATOM 1430 C C .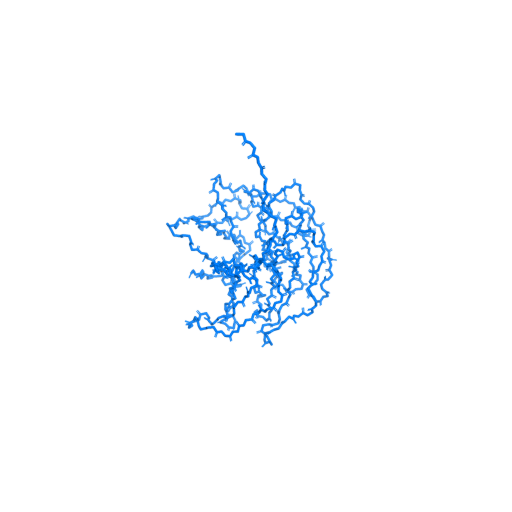 PRO A 1 186 ? 1.763 11.960 21.010 1.00 57.06 186 PRO A C 1
ATOM 1432 O O . PRO A 1 186 ? 2.206 11.735 19.878 1.00 57.06 186 PRO A O 1
ATOM 1435 N N . GLU A 1 187 ? 2.077 13.055 21.705 1.00 55.53 187 GLU A N 1
ATOM 1436 C CA . GLU A 1 187 ? 3.125 13.975 21.264 1.00 55.53 187 GLU A CA 1
ATOM 1437 C C . GLU A 1 187 ? 4.409 13.175 20.984 1.00 55.53 187 GLU A C 1
ATOM 1439 O O . GLU A 1 187 ? 4.847 12.384 21.819 1.00 55.53 187 GLU A O 1
ATOM 1444 N N . ASN A 1 188 ? 5.009 13.389 19.809 1.00 55.56 188 ASN A N 1
ATOM 1445 C CA . ASN A 1 188 ? 6.225 12.712 19.334 1.00 55.56 188 ASN A CA 1
ATOM 1446 C C . ASN A 1 188 ? 6.059 11.258 18.855 1.00 55.56 188 ASN A C 1
ATOM 1448 O O . ASN A 1 188 ? 6.962 10.445 19.039 1.00 55.56 188 ASN A O 1
ATOM 1452 N N . ALA A 1 189 ? 4.972 10.925 18.151 1.00 56.34 189 ALA A N 1
ATOM 1453 C CA . ALA A 1 189 ? 4.896 9.642 17.439 1.00 56.34 189 ALA A CA 1
ATOM 1454 C C . ALA A 1 189 ? 6.048 9.430 16.424 1.00 56.34 189 ALA A C 1
ATOM 1456 O O . ALA A 1 189 ? 6.328 8.290 16.054 1.00 56.34 189 ALA A O 1
ATOM 1457 N N . GLY A 1 190 ? 6.740 10.503 16.016 1.00 65.75 190 GLY A N 1
ATOM 1458 C CA . GLY A 1 190 ? 7.791 10.474 15.001 1.00 65.75 190 GLY A CA 1
ATOM 1459 C C . GLY A 1 190 ? 7.223 10.200 13.609 1.00 65.75 190 GLY A C 1
ATOM 1460 O O . GLY A 1 190 ? 6.010 10.165 13.420 1.00 65.75 190 GLY A O 1
ATOM 1461 N N . ASP A 1 191 ? 8.098 9.991 12.627 1.00 73.19 191 ASP A N 1
ATOM 1462 C CA . ASP A 1 191 ? 7.662 9.640 11.272 1.00 73.19 191 ASP A CA 1
ATOM 1463 C C . ASP A 1 191 ? 6.964 8.271 11.295 1.00 73.19 191 ASP A C 1
ATOM 1465 O O . ASP A 1 191 ? 7.600 7.250 11.584 1.00 73.19 191 ASP A O 1
ATOM 1469 N N . VAL A 1 192 ? 5.659 8.255 11.018 1.00 76.94 192 VAL A N 1
ATOM 1470 C CA . VAL A 1 192 ? 4.866 7.029 10.876 1.00 76.94 192 VAL A CA 1
ATOM 1471 C C . VAL A 1 192 ? 5.051 6.482 9.466 1.00 76.94 192 VAL A C 1
ATOM 1473 O O . VAL A 1 192 ? 4.778 7.163 8.480 1.00 76.94 192 VAL A O 1
ATOM 1476 N N . PHE A 1 193 ? 5.503 5.234 9.371 1.00 75.69 193 PHE A N 1
ATOM 1477 C CA . PHE A 1 193 ? 5.826 4.592 8.094 1.00 75.69 193 PHE A CA 1
ATOM 1478 C C . PHE A 1 193 ? 4.769 3.589 7.640 1.00 75.69 193 PHE A C 1
ATOM 1480 O O . PHE A 1 193 ? 4.605 3.372 6.443 1.00 75.69 193 PHE A O 1
ATOM 1487 N N . ALA A 1 194 ? 4.051 2.971 8.579 1.00 76.25 194 ALA A N 1
ATOM 1488 C CA . ALA A 1 194 ? 3.002 2.012 8.262 1.00 76.25 194 ALA A CA 1
ATOM 1489 C C . ALA A 1 194 ? 1.916 2.001 9.339 1.00 76.25 194 ALA A C 1
ATOM 1491 O O . ALA A 1 194 ? 2.199 2.170 10.528 1.00 76.25 194 ALA A O 1
ATOM 1492 N N . ILE A 1 195 ? 0.683 1.756 8.902 1.00 80.62 195 ILE A N 1
ATOM 1493 C CA . ILE A 1 195 ? -0.485 1.556 9.757 1.00 80.62 195 ILE A CA 1
ATOM 1494 C C . ILE A 1 195 ? -1.213 0.319 9.253 1.00 80.62 195 ILE A C 1
ATOM 1496 O O . ILE A 1 195 ? -1.448 0.200 8.052 1.00 80.62 195 ILE A O 1
ATOM 1500 N N . ASN A 1 196 ? -1.571 -0.585 10.158 1.00 77.69 196 ASN A N 1
ATOM 1501 C CA . ASN A 1 196 ? -2.287 -1.809 9.816 1.00 77.69 196 ASN A CA 1
ATOM 1502 C C . ASN A 1 196 ? -3.419 -2.050 10.807 1.00 77.69 196 ASN A C 1
ATOM 1504 O O . ASN A 1 196 ? -3.236 -1.879 12.013 1.00 77.69 196 ASN A O 1
ATOM 1508 N N . TRP A 1 197 ? -4.575 -2.468 10.302 1.00 77.81 197 TRP A N 1
ATOM 1509 C CA . TRP A 1 197 ? -5.643 -2.990 11.142 1.00 77.81 197 TRP A CA 1
ATOM 1510 C C . TRP A 1 197 ? -5.291 -4.398 11.608 1.00 77.81 197 TRP A C 1
ATOM 1512 O O . TRP A 1 197 ? -4.759 -5.202 10.843 1.00 77.81 197 TRP A O 1
ATOM 1522 N N . ALA A 1 198 ? -5.603 -4.692 12.864 1.00 72.81 198 ALA A N 1
ATOM 1523 C CA . ALA A 1 198 ? -5.658 -6.065 13.328 1.00 72.81 198 ALA A CA 1
ATOM 1524 C C . ALA A 1 198 ? -6.898 -6.762 12.730 1.00 72.81 198 ALA A C 1
ATOM 1526 O O . ALA A 1 198 ? -7.897 -6.084 12.459 1.00 72.81 198 ALA A O 1
ATOM 1527 N N . PRO A 1 199 ? -6.866 -8.091 12.532 1.00 66.69 199 PRO A N 1
ATOM 1528 C CA . PRO A 1 199 ? -7.953 -8.809 11.869 1.00 66.69 199 PRO A CA 1
ATOM 1529 C C . PRO A 1 199 ? -9.315 -8.700 12.568 1.00 66.69 199 PRO A C 1
ATOM 1531 O O . PRO A 1 199 ? -10.362 -8.797 11.937 1.00 66.69 199 PRO A O 1
ATOM 1534 N N . GLU A 1 200 ? -9.342 -8.465 13.877 1.00 70.75 200 GLU A N 1
ATOM 1535 C CA . GLU A 1 200 ? -10.586 -8.217 14.608 1.00 70.75 200 GLU A CA 1
ATOM 1536 C C . GLU A 1 200 ? -11.219 -6.841 14.325 1.00 70.75 200 GLU A C 1
ATOM 1538 O O . GLU A 1 200 ? -12.300 -6.558 14.834 1.00 70.75 200 GLU A O 1
ATOM 1543 N N . GLY A 1 201 ? -10.550 -5.957 13.575 1.00 74.44 201 GLY A N 1
ATOM 1544 C CA . GLY A 1 201 ? -11.091 -4.666 13.136 1.00 74.44 201 GLY A CA 1
ATOM 1545 C C . GLY A 1 201 ? -11.246 -3.602 14.228 1.00 74.44 201 GLY A C 1
ATOM 1546 O O . GLY A 1 201 ? -11.729 -2.511 13.941 1.00 74.44 201 GLY A O 1
ATOM 1547 N N . SER A 1 202 ? -10.833 -3.884 15.466 1.00 78.00 202 SER A N 1
ATOM 1548 C CA . SER A 1 202 ? -10.917 -2.946 16.597 1.00 78.00 202 SER A CA 1
ATOM 1549 C C . SER A 1 202 ? -9.561 -2.376 17.011 1.00 78.00 202 SER A C 1
ATOM 1551 O O . SER A 1 202 ? -9.506 -1.278 17.577 1.00 78.00 202 SER A O 1
ATOM 1553 N N . LEU A 1 203 ? -8.465 -3.072 16.694 1.00 81.19 203 LEU A N 1
ATOM 1554 C CA . LEU A 1 203 ? -7.107 -2.620 16.967 1.00 81.19 203 LEU A CA 1
ATOM 1555 C C . LEU A 1 203 ? -6.392 -2.154 15.700 1.00 81.19 203 LEU A C 1
ATOM 1557 O O . LEU A 1 203 ? -6.613 -2.659 14.600 1.00 81.19 203 LEU A O 1
ATOM 1561 N N . VAL A 1 204 ? -5.489 -1.200 15.886 1.00 80.31 204 VAL A N 1
ATOM 1562 C CA . VAL A 1 204 ? -4.593 -0.687 14.855 1.00 80.31 204 VAL A CA 1
ATOM 1563 C C . VAL A 1 204 ? -3.174 -0.720 15.384 1.00 80.31 204 VAL A C 1
ATOM 1565 O O . VAL A 1 204 ? -2.907 -0.270 16.499 1.00 80.31 204 VAL A O 1
ATOM 1568 N N . VAL A 1 205 ? -2.252 -1.196 14.556 1.00 78.31 205 VAL A N 1
ATOM 1569 C CA . VAL A 1 205 ? -0.822 -1.148 14.831 1.00 78.31 205 VAL A CA 1
ATOM 1570 C C . VAL A 1 205 ? -0.160 -0.063 13.994 1.00 78.31 205 VAL A C 1
ATOM 1572 O O . VAL A 1 205 ? -0.373 0.030 12.785 1.00 78.31 205 VAL A O 1
ATOM 1575 N N . ILE A 1 206 ? 0.654 0.756 14.651 1.00 79.44 206 ILE A N 1
ATOM 1576 C CA . ILE A 1 206 ? 1.359 1.897 14.078 1.00 79.44 206 ILE A CA 1
ATOM 1577 C C . ILE A 1 206 ? 2.849 1.636 14.212 1.00 79.44 206 ILE A C 1
ATOM 1579 O O . ILE A 1 206 ? 3.347 1.453 15.326 1.00 79.44 206 ILE A O 1
ATOM 1583 N N . ASN A 1 207 ? 3.553 1.677 13.087 1.00 77.94 207 ASN A N 1
ATOM 1584 C CA . ASN A 1 207 ? 5.006 1.628 13.057 1.00 77.94 207 ASN A CA 1
ATOM 1585 C C . ASN A 1 207 ? 5.550 3.027 12.804 1.00 77.94 207 ASN A C 1
ATOM 1587 O O . ASN A 1 207 ? 5.252 3.640 11.772 1.00 77.94 207 ASN A O 1
ATOM 1591 N N . SER A 1 208 ? 6.389 3.501 13.714 1.00 76.44 208 SER A N 1
ATOM 1592 C CA . SER A 1 208 ? 7.143 4.730 13.539 1.00 76.44 208 SER A CA 1
ATOM 1593 C C . SER A 1 208 ? 8.639 4.501 13.723 1.00 76.44 208 SER A C 1
ATOM 1595 O O . SER A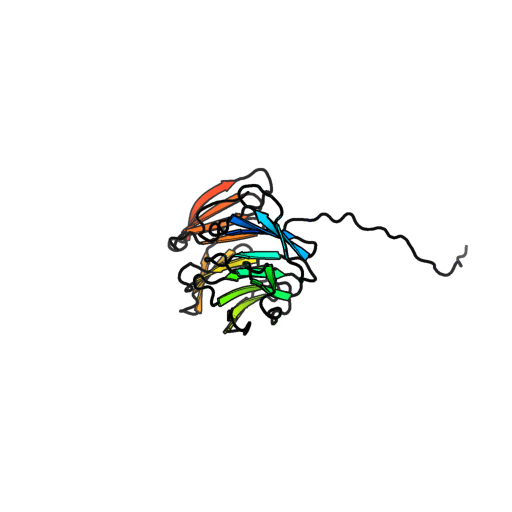 1 208 ? 9.107 3.388 13.964 1.00 76.44 208 SER A O 1
ATOM 1597 N N . ARG A 1 209 ? 9.413 5.572 13.551 1.00 75.00 209 ARG A N 1
ATOM 1598 C CA . ARG A 1 209 ? 10.883 5.580 13.600 1.00 75.00 209 ARG A CA 1
ATOM 1599 C C . ARG A 1 209 ? 11.519 4.888 14.804 1.00 75.00 209 ARG A C 1
ATOM 1601 O O . ARG A 1 209 ? 12.632 4.375 14.665 1.00 75.00 209 ARG A O 1
ATOM 1608 N N . ASP A 1 210 ? 10.875 4.929 15.957 1.00 75.75 210 ASP A N 1
ATOM 1609 C CA . ASP A 1 210 ? 11.437 4.482 17.230 1.00 75.75 210 ASP A CA 1
ATOM 1610 C C . ASP A 1 210 ? 10.512 3.545 18.007 1.00 75.75 210 ASP A C 1
ATOM 1612 O O . ASP A 1 210 ? 10.889 3.064 19.076 1.00 75.75 210 ASP A O 1
ATOM 1616 N N . SER A 1 211 ? 9.307 3.279 17.501 1.00 77.56 211 SER A N 1
ATOM 1617 C CA . SER A 1 211 ? 8.290 2.585 18.273 1.00 77.56 211 SER A CA 1
ATOM 1618 C C . SER A 1 211 ? 7.257 1.863 17.416 1.00 77.56 211 SER A C 1
ATOM 1620 O O . SER A 1 211 ? 6.953 2.227 16.280 1.00 77.56 211 SER A O 1
ATOM 1622 N N . VAL A 1 212 ? 6.703 0.810 18.010 1.00 80.69 212 VAL A N 1
ATOM 1623 C CA . VAL A 1 212 ? 5.505 0.123 17.538 1.00 80.69 212 VAL A CA 1
ATOM 1624 C C . VAL A 1 212 ? 4.431 0.308 18.597 1.00 80.69 212 VAL A C 1
ATOM 1626 O O . VAL A 1 212 ? 4.641 -0.025 19.767 1.00 80.69 212 VAL A O 1
ATOM 1629 N N . ARG A 1 213 ? 3.289 0.864 18.194 1.00 82.75 213 ARG A N 1
ATOM 1630 C CA . ARG A 1 213 ? 2.151 1.153 19.074 1.00 82.75 213 ARG A CA 1
ATOM 1631 C C . ARG A 1 213 ? 0.924 0.391 18.617 1.00 82.75 213 ARG A C 1
ATOM 1633 O O . ARG A 1 213 ? 0.648 0.342 17.427 1.00 82.75 213 ARG A O 1
ATOM 1640 N N . VAL A 1 214 ? 0.162 -0.133 19.565 1.00 84.12 214 VAL A N 1
ATOM 1641 C CA . VAL A 1 214 ? -1.139 -0.764 19.337 1.00 84.12 214 VAL A CA 1
ATOM 1642 C C . VAL A 1 214 ? -2.205 0.117 19.965 1.00 84.12 214 VAL A C 1
ATOM 1644 O O . VAL A 1 214 ? -2.130 0.424 21.154 1.00 84.12 214 VAL A O 1
ATOM 1647 N N . TRP A 1 215 ? -3.189 0.521 19.175 1.00 83.25 215 TRP A N 1
ATOM 1648 C CA . TRP A 1 215 ? -4.301 1.375 19.575 1.00 83.25 215 TRP A CA 1
ATOM 1649 C C . TRP A 1 215 ? -5.614 0.634 19.448 1.00 83.25 215 TRP A C 1
ATOM 1651 O O . TRP A 1 215 ? -5.818 -0.096 18.486 1.00 83.25 215 TRP A O 1
ATOM 1661 N N . ASN A 1 216 ? -6.521 0.872 20.388 1.00 83.50 216 ASN A N 1
ATOM 1662 C CA . ASN A 1 216 ? -7.915 0.496 20.239 1.00 83.50 216 ASN A CA 1
ATOM 1663 C C . ASN A 1 216 ? -8.677 1.675 19.629 1.00 83.50 216 ASN A C 1
ATOM 1665 O O . ASN A 1 216 ? -8.633 2.794 20.145 1.00 83.50 216 ASN A O 1
ATOM 1669 N N . THR A 1 217 ? -9.344 1.417 18.511 1.00 78.62 217 THR A N 1
ATOM 1670 C CA . THR A 1 217 ? -10.045 2.432 17.718 1.00 78.62 217 THR A CA 1
ATOM 1671 C C . THR A 1 217 ? -11.407 2.808 18.291 1.00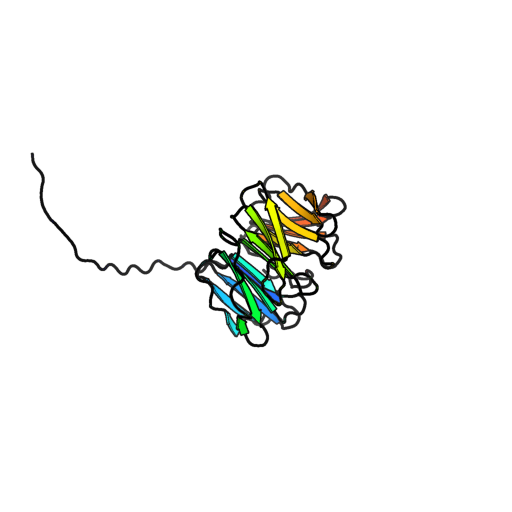 78.62 217 THR A C 1
ATOM 1673 O O . THR A 1 217 ? -11.846 3.944 18.115 1.00 78.62 217 THR A O 1
ATOM 1676 N N . GLU A 1 218 ? -12.050 1.900 19.025 1.00 80.44 218 GLU A N 1
ATOM 1677 C CA . GLU A 1 218 ? -13.346 2.130 19.667 1.00 80.44 218 GLU A CA 1
ATOM 1678 C C . GLU A 1 218 ? -13.191 2.979 20.928 1.00 80.44 218 GLU A C 1
ATOM 1680 O O . GLU A 1 218 ? -13.835 4.018 21.074 1.00 80.44 218 GLU A O 1
ATOM 1685 N N . SER A 1 219 ? -12.293 2.569 21.828 1.00 82.19 219 SER A N 1
ATOM 1686 C CA . SER A 1 219 ? -12.007 3.304 23.062 1.00 82.19 219 SER A CA 1
ATOM 1687 C C . SER A 1 219 ? -11.087 4.501 22.837 1.00 82.19 219 SER A C 1
ATOM 1689 O O . SER A 1 219 ? -10.992 5.357 23.716 1.00 82.19 219 SER A O 1
ATOM 1691 N N . LYS A 1 220 ? -10.422 4.582 21.676 1.00 80.69 220 LYS A N 1
ATOM 1692 C CA . LYS A 1 220 ? -9.422 5.608 21.332 1.00 80.69 220 LYS A CA 1
ATOM 1693 C C . LYS A 1 220 ? -8.280 5.666 22.347 1.00 80.69 220 LYS A C 1
ATOM 1695 O O . LYS A 1 220 ? -7.849 6.743 22.754 1.00 80.69 220 LYS A O 1
ATOM 1700 N N . THR A 1 221 ? -7.804 4.502 22.781 1.00 82.75 221 THR A N 1
ATOM 1701 C CA . THR A 1 221 ? -6.741 4.387 23.788 1.00 82.75 221 THR A CA 1
ATOM 1702 C C . THR A 1 221 ? -5.561 3.577 23.277 1.00 82.75 221 THR A C 1
ATOM 1704 O O . THR A 1 221 ? -5.739 2.567 22.593 1.00 82.75 221 THR A O 1
ATOM 1707 N N . LEU A 1 222 ? -4.358 3.968 23.694 1.00 83.81 222 LEU A N 1
ATOM 1708 C CA . LEU A 1 222 ? -3.153 3.161 23.540 1.00 83.81 222 LEU A CA 1
ATOM 1709 C C . LEU A 1 222 ? -3.289 1.870 24.363 1.00 83.81 222 LEU A C 1
ATOM 1711 O O . LEU A 1 222 ? -3.504 1.917 25.573 1.00 83.81 222 LEU A O 1
ATOM 1715 N N . VAL A 1 223 ? -3.162 0.724 23.701 1.00 86.38 223 VAL A N 1
ATOM 1716 C CA . VAL A 1 223 ? -3.204 -0.615 24.311 1.00 86.38 223 VAL A CA 1
ATOM 1717 C C . VAL A 1 223 ? -1.801 -1.086 24.672 1.00 86.38 223 VAL A C 1
ATOM 1719 O O . VAL A 1 223 ? -1.587 -1.661 25.736 1.00 86.38 223 VAL A O 1
ATOM 1722 N N . SER A 1 224 ? -0.836 -0.863 23.779 1.00 84.12 224 SER A N 1
ATOM 1723 C CA . SER A 1 224 ? 0.546 -1.301 23.968 1.00 84.12 224 SER A CA 1
ATOM 1724 C C . SER A 1 224 ? 1.515 -0.398 23.215 1.00 84.12 224 SER A C 1
ATOM 1726 O O . SER A 1 224 ? 1.185 0.126 22.154 1.00 84.12 224 SER A O 1
ATOM 1728 N N . GLU A 1 225 ? 2.723 -0.238 23.744 1.00 86.75 225 GLU A N 1
ATOM 1729 C CA . GLU A 1 225 ? 3.808 0.498 23.106 1.00 86.75 225 GLU A CA 1
ATOM 1730 C C . GLU A 1 225 ? 5.134 -0.212 23.368 1.00 86.75 225 GLU A C 1
ATOM 1732 O O . GLU A 1 225 ? 5.408 -0.679 24.478 1.00 86.75 225 GLU A O 1
ATOM 1737 N N . ARG A 1 226 ? 5.966 -0.293 22.331 1.00 82.62 226 ARG A N 1
ATOM 1738 C CA . ARG A 1 226 ? 7.307 -0.862 22.406 1.00 82.62 226 ARG A CA 1
ATOM 1739 C C . ARG A 1 226 ? 8.290 0.011 21.643 1.00 82.62 226 ARG A C 1
ATOM 1741 O O . ARG A 1 226 ? 8.061 0.296 20.474 1.00 82.62 226 ARG A O 1
ATOM 1748 N N . TYR A 1 227 ? 9.397 0.368 22.289 1.00 80.06 227 TYR A N 1
ATOM 1749 C CA . TYR A 1 227 ? 10.468 1.169 21.696 1.00 80.06 227 TYR A CA 1
ATOM 1750 C C . TYR A 1 227 ? 11.598 0.303 21.137 1.00 80.06 227 TYR A C 1
ATOM 1752 O O . TYR A 1 227 ? 11.918 -0.759 21.683 1.00 80.06 227 TYR A O 1
ATOM 1760 N N . PHE A 1 228 ? 12.239 0.793 20.079 1.00 70.31 228 PHE A N 1
ATOM 1761 C CA . PHE A 1 228 ? 13.376 0.159 19.423 1.00 70.31 228 PHE A CA 1
ATOM 1762 C C . PHE A 1 228 ? 14.522 1.162 19.287 1.00 70.31 228 PHE A C 1
ATOM 1764 O O . PHE A 1 228 ? 14.341 2.281 18.820 1.00 70.31 228 PHE A O 1
ATOM 1771 N N . SER A 1 229 ? 15.733 0.749 19.670 1.00 62.09 229 SER A N 1
ATOM 1772 C CA . SER A 1 229 ? 16.935 1.589 19.560 1.00 62.09 229 SER A CA 1
ATOM 1773 C C . SER A 1 229 ? 17.458 1.714 18.125 1.00 62.09 229 SER A C 1
ATOM 1775 O O . SER A 1 229 ? 18.323 2.541 17.856 1.00 62.09 229 SER A O 1
ATOM 1777 N N . ASN A 1 230 ? 16.967 0.867 17.215 1.00 57.28 230 ASN A N 1
ATOM 1778 C CA . ASN A 1 230 ? 17.452 0.747 15.846 1.00 57.28 230 ASN A CA 1
ATOM 1779 C C . ASN A 1 230 ? 16.310 1.066 14.877 1.00 57.28 230 ASN A C 1
ATOM 1781 O O . ASN A 1 230 ? 15.237 0.481 14.995 1.00 57.28 230 ASN A O 1
ATOM 1785 N N . HIS A 1 231 ? 16.568 1.943 13.903 1.00 58.72 231 HIS A N 1
ATOM 1786 C CA . HIS A 1 231 ? 15.631 2.382 12.859 1.00 58.72 231 HIS A CA 1
ATOM 1787 C C . HIS A 1 231 ? 15.280 1.260 11.860 1.00 58.72 231 HIS A C 1
ATOM 1789 O O . HIS A 1 231 ? 15.627 1.340 10.680 1.00 58.72 231 HIS A O 1
ATOM 1795 N N . ARG A 1 232 ? 14.657 0.174 12.325 1.00 57.25 232 ARG A N 1
ATOM 1796 C CA . ARG A 1 232 ? 14.196 -0.922 11.467 1.00 57.25 232 ARG A CA 1
ATOM 1797 C C . ARG A 1 232 ? 12.784 -0.641 10.981 1.00 57.25 232 ARG A C 1
ATOM 1799 O O . ARG A 1 232 ? 11.917 -0.252 11.756 1.00 57.25 232 ARG A O 1
ATOM 1806 N N . LEU A 1 233 ? 12.571 -0.837 9.684 1.00 59.47 233 LEU A N 1
ATOM 1807 C CA . LEU A 1 233 ? 11.231 -0.850 9.122 1.00 59.47 233 LEU A CA 1
ATOM 1808 C C . LEU A 1 233 ? 10.574 -2.172 9.501 1.00 59.47 233 LEU A C 1
ATOM 1810 O O . LEU A 1 233 ? 11.156 -3.236 9.314 1.00 59.47 233 LEU A O 1
ATOM 1814 N N . HIS A 1 234 ? 9.362 -2.082 10.029 1.00 63.72 234 HIS A N 1
ATOM 1815 C CA . HIS A 1 234 ? 8.538 -3.233 10.352 1.00 63.72 234 HIS A CA 1
ATOM 1816 C C . HIS A 1 234 ? 7.371 -3.288 9.371 1.00 63.72 234 HIS A C 1
ATOM 1818 O O . HIS A 1 234 ? 6.737 -2.266 9.094 1.00 63.72 234 HIS A O 1
ATOM 1824 N N . SER A 1 235 ? 7.087 -4.475 8.852 1.00 60.50 235 SER A N 1
ATOM 1825 C CA . SER A 1 235 ? 5.918 -4.742 8.017 1.00 60.50 235 SER A CA 1
ATOM 1826 C C . SER A 1 235 ? 5.055 -5.805 8.672 1.00 60.50 235 SER A C 1
ATOM 1828 O O . SER A 1 235 ? 5.554 -6.599 9.469 1.00 60.50 235 SER A O 1
ATOM 1830 N N . PHE A 1 236 ? 3.767 -5.807 8.353 1.00 61.97 236 PHE A N 1
ATOM 1831 C CA . PHE A 1 236 ? 2.854 -6.849 8.788 1.00 61.97 236 PHE A CA 1
ATOM 1832 C C . PHE A 1 236 ? 2.462 -7.738 7.612 1.00 61.97 236 PHE A C 1
ATOM 1834 O O . PHE A 1 236 ? 2.410 -7.278 6.469 1.00 61.97 236 PHE A O 1
ATOM 1841 N N . SER A 1 237 ? 2.172 -9.005 7.910 1.00 60.50 237 SER A N 1
ATOM 1842 C CA . SER A 1 237 ? 1.476 -9.884 6.971 1.00 60.50 237 SER A CA 1
ATOM 1843 C C . SER A 1 237 ? 0.160 -9.252 6.529 1.00 60.50 237 SER A C 1
ATOM 1845 O O . SER A 1 237 ? -0.456 -8.490 7.272 1.00 60.50 237 SER A O 1
ATOM 1847 N N . SER A 1 238 ? -0.288 -9.570 5.315 1.00 60.53 238 SER A N 1
ATOM 1848 C CA . SER A 1 238 ? -1.544 -9.058 4.745 1.00 60.53 238 SER A CA 1
ATOM 1849 C C . SER A 1 238 ? -2.798 -9.360 5.585 1.00 60.53 238 SER A C 1
ATOM 1851 O O . SER A 1 238 ? -3.846 -8.773 5.339 1.00 60.53 238 SER A O 1
ATOM 1853 N N . ASP A 1 239 ? -2.707 -10.281 6.549 1.00 57.66 239 ASP A N 1
ATOM 1854 C CA . ASP A 1 239 ? -3.747 -10.597 7.535 1.00 57.66 239 ASP A CA 1
ATOM 1855 C C . ASP A 1 239 ? -3.578 -9.862 8.885 1.00 57.66 239 ASP A C 1
ATOM 1857 O O . ASP A 1 239 ? -4.386 -10.052 9.788 1.00 57.66 239 ASP A O 1
ATOM 1861 N N . GLY A 1 240 ? -2.535 -9.042 9.046 1.00 58.81 240 GLY A N 1
ATOM 1862 C CA . GLY A 1 240 ? -2.239 -8.276 10.259 1.00 58.81 240 GLY A CA 1
ATOM 1863 C C . GLY A 1 240 ? -1.700 -9.099 11.437 1.00 58.81 240 GLY A C 1
ATOM 1864 O O . GLY A 1 240 ? -1.481 -8.540 12.511 1.00 58.81 240 GLY A O 1
ATOM 1865 N N . LEU A 1 241 ? -1.467 -10.408 11.277 1.00 55.28 241 LEU A N 1
ATOM 1866 C CA . LEU A 1 241 ? -1.155 -11.311 12.397 1.00 55.28 241 LEU A CA 1
ATOM 1867 C C . LEU A 1 241 ? 0.334 -11.425 12.741 1.00 55.28 241 LEU A C 1
ATOM 1869 O O . LEU A 1 241 ? 0.677 -11.911 13.823 1.00 55.28 241 LEU A O 1
ATOM 1873 N N . ARG A 1 242 ? 1.237 -11.038 11.836 1.00 60.06 242 ARG A N 1
ATOM 1874 C CA . ARG A 1 242 ? 2.682 -11.268 11.987 1.00 60.06 242 ARG A CA 1
ATOM 1875 C C . ARG A 1 242 ? 3.480 -10.023 11.661 1.00 60.06 242 ARG A C 1
ATOM 1877 O O . ARG A 1 242 ? 3.103 -9.276 10.773 1.00 60.06 242 ARG A O 1
ATOM 1884 N N . ILE A 1 243 ? 4.610 -9.847 12.348 1.00 59.00 243 ILE A N 1
ATOM 1885 C CA . ILE A 1 243 ? 5.577 -8.769 12.103 1.00 59.00 243 ILE A CA 1
ATOM 1886 C C . ILE A 1 243 ? 6.795 -9.339 11.375 1.00 59.00 243 ILE A C 1
ATOM 1888 O O . ILE A 1 243 ? 7.442 -10.256 11.881 1.00 59.00 243 ILE A O 1
ATOM 1892 N N . ALA A 1 244 ? 7.138 -8.749 10.234 1.00 57.88 244 ALA A N 1
ATOM 1893 C CA . ALA A 1 244 ? 8.436 -8.864 9.582 1.00 57.88 244 ALA A CA 1
ATOM 1894 C C . ALA A 1 244 ? 9.298 -7.632 9.928 1.00 57.88 244 ALA A C 1
ATOM 1896 O O . ALA A 1 244 ? 8.780 -6.521 10.058 1.00 57.88 244 ALA A O 1
ATOM 1897 N N . SER A 1 245 ? 10.606 -7.824 10.118 1.00 53.97 245 SER A N 1
ATOM 1898 C CA . SER A 1 245 ? 11.577 -6.791 10.531 1.00 53.97 245 SER A CA 1
ATOM 1899 C C . SER A 1 245 ? 12.898 -6.897 9.791 1.00 53.97 245 SER A C 1
ATOM 1901 O O . SER A 1 245 ? 13.279 -8.066 9.554 1.00 53.97 245 SER A O 1
#